Protein AF-A0A3D4QR44-F1 (afdb_monomer_lite)

pLDDT: mean 83.13, std 11.46, range [43.09, 96.25]

Radius of gyration: 40.69 Å; chains: 1; bounding box: 76×66×118 Å

Foldseek 3Di:
DVVVVVVVVVVVVVVVVVVVCVVPVDQDLVNLLVVLVVLVVVPDVSVVVNVVSQVVQVVVVDGSVRSNVVVVVVVVVVVVVVVVVVVVVVVVVPDPVLVVCCVPDPLNVLLCVQLLNQLVQFDSVLVVVLLVLLVVVCVVVVHDSSLLSNLLCVQLVVCSPPPDSLRVHSCCCRPHPVVQVSVCVSVVDNDPDPPPDPPVCNLVVQLVCQLVVVLVVVLVVVPVVDPDDDPVNSVVCSVVVSVVSSVVSNVVSVVVCVVVDDDDDDIGGDPVVDADPVRDDDDDDDDDCPDPVVVVVVVVVVVVVVVVPPD

Secondary structure (DSSP, 8-state):
-HHHHHHHHHHHHHHHHHHHHHHHSS--HHHHHHHHHHHHHTGGGGHHHHHHHHHHHHTTT--HHHHHHHHHHHHHHHHHHHHHHHHHHHHHHHS-HHHHHHHH-HHHHHHTT-TTS-GGGB-HHHHHHHHHHHHHHHHHHT--HHHHHHHHHHHHHHTTTSSSGGGG-HHHHHTSTTHHHHHHHHHSS------S---HHHHHHHHHHHHHHHHHHHHHHHHHH-S---HHHHHHHHHHHHHHHHHHHHHHHHHHHHHHSPPPPPP-B--TT---GGG-----------SHHHHHHHHHHHHHHHHTT--

Structure (mmCIF, N/CA/C/O backbone):
data_AF-A0A3D4QR44-F1
#
_entry.id   AF-A0A3D4QR44-F1
#
loop_
_atom_site.group_PDB
_atom_site.id
_atom_site.type_symbol
_atom_site.label_atom_id
_atom_site.label_alt_id
_atom_site.label_comp_id
_atom_site.label_asym_id
_atom_site.label_entity_id
_atom_site.label_seq_id
_atom_site.pdbx_PDB_ins_code
_atom_site.Cartn_x
_atom_site.Cartn_y
_atom_site.Cartn_z
_atom_site.occupancy
_atom_site.B_iso_or_equiv
_atom_site.auth_seq_id
_atom_site.auth_comp_id
_atom_site.auth_asym_id
_atom_site.auth_atom_id
_atom_site.pdbx_PDB_model_num
ATOM 1 N N . THR A 1 1 ? 0.735 -22.992 89.887 1.00 49.22 1 THR A N 1
ATOM 2 C CA . THR A 1 1 ? 1.592 -23.199 88.698 1.00 49.22 1 THR A CA 1
ATOM 3 C C . THR A 1 1 ? 0.969 -22.596 87.450 1.00 49.22 1 THR A C 1
ATOM 5 O O . THR A 1 1 ? 1.669 -21.829 86.809 1.00 49.22 1 THR A O 1
ATOM 8 N N . ALA A 1 2 ? -0.340 -22.762 87.205 1.00 43.09 2 ALA A N 1
ATOM 9 C CA . ALA A 1 2 ? -1.062 -22.120 86.089 1.00 43.09 2 ALA A CA 1
ATOM 10 C C . ALA A 1 2 ? -0.933 -20.576 86.003 1.00 43.09 2 ALA A C 1
ATOM 12 O O . ALA A 1 2 ? -0.821 -20.016 84.921 1.00 43.09 2 ALA A O 1
ATOM 13 N N . THR A 1 3 ? -0.848 -19.870 87.137 1.00 49.66 3 THR A N 1
ATOM 14 C CA . THR A 1 3 ? -0.750 -18.395 87.174 1.00 49.66 3 THR A CA 1
ATOM 15 C C . THR A 1 3 ? 0.610 -17.820 86.755 1.00 49.66 3 THR A C 1
ATOM 17 O O . THR A 1 3 ? 0.691 -16.633 86.449 1.00 49.66 3 THR A O 1
ATOM 20 N N . LYS A 1 4 ? 1.685 -18.624 86.743 1.00 51.25 4 LYS A N 1
ATOM 21 C CA . LYS A 1 4 ? 3.024 -18.192 86.289 1.00 51.25 4 LYS A CA 1
ATOM 22 C C . LYS A 1 4 ? 3.216 -18.395 84.783 1.00 51.25 4 LYS A C 1
ATOM 24 O O . LYS A 1 4 ? 3.863 -17.569 84.150 1.00 51.25 4 LYS A O 1
ATOM 29 N N . GLU A 1 5 ? 2.633 -19.450 84.215 1.00 51.22 5 GLU A N 1
ATOM 30 C CA . GLU A 1 5 ? 2.654 -19.702 82.765 1.00 51.22 5 GLU A CA 1
ATOM 31 C C . GLU A 1 5 ? 1.817 -18.665 82.001 1.00 51.22 5 GLU A C 1
ATOM 33 O O . GLU A 1 5 ? 2.291 -18.106 81.014 1.00 51.22 5 GLU A O 1
ATOM 38 N N . GLU A 1 6 ? 0.637 -18.293 82.515 1.00 52.44 6 GLU A N 1
ATOM 39 C CA . GLU A 1 6 ? -0.185 -17.218 81.930 1.00 52.44 6 GLU A CA 1
ATOM 40 C C . GLU A 1 6 ? 0.493 -15.837 81.953 1.00 52.44 6 GLU A C 1
ATOM 42 O O . GLU A 1 6 ? 0.204 -14.989 81.104 1.00 52.44 6 GLU A O 1
ATOM 47 N N . SER A 1 7 ? 1.383 -15.577 82.920 1.00 55.22 7 SER A N 1
ATOM 48 C CA . SER A 1 7 ? 2.114 -14.306 82.996 1.00 55.22 7 SER A CA 1
ATOM 49 C C . SER A 1 7 ? 3.272 -14.258 81.995 1.00 55.22 7 SER A C 1
ATOM 51 O O . SER A 1 7 ? 3.486 -13.214 81.386 1.00 55.22 7 SER A O 1
ATOM 53 N N . GLY A 1 8 ? 3.976 -15.377 81.782 1.00 59.50 8 GLY A N 1
ATOM 54 C CA . GLY A 1 8 ? 5.054 -15.482 80.791 1.00 59.50 8 GLY A CA 1
ATOM 55 C C . GLY A 1 8 ? 4.552 -15.336 79.352 1.00 59.50 8 GLY A C 1
ATOM 56 O O . GLY A 1 8 ? 5.121 -14.568 78.579 1.00 59.50 8 GLY A O 1
ATOM 57 N N . LEU A 1 9 ? 3.420 -15.972 79.029 1.00 58.66 9 LEU A N 1
ATOM 58 C CA . LEU A 1 9 ? 2.759 -15.855 77.722 1.00 58.66 9 LEU A CA 1
ATOM 59 C C . LEU A 1 9 ? 2.337 -14.411 77.403 1.00 58.66 9 LEU A C 1
ATOM 61 O O . LEU A 1 9 ? 2.485 -13.958 76.271 1.00 58.66 9 LEU A O 1
ATOM 65 N N . LYS A 1 10 ? 1.859 -13.651 78.398 1.00 60.41 10 LYS A N 1
ATOM 66 C CA . LYS A 1 10 ? 1.494 -12.231 78.226 1.00 60.41 10 LYS A CA 1
ATOM 67 C C . LYS A 1 10 ? 2.698 -11.326 77.951 1.00 60.41 10 LYS A C 1
ATOM 69 O O . LYS A 1 10 ? 2.551 -10.343 77.224 1.00 60.41 10 LYS A O 1
ATOM 74 N N . ASP A 1 11 ? 3.864 -11.638 78.511 1.00 64.44 11 ASP A N 1
ATOM 75 C CA . ASP A 1 11 ? 5.086 -10.854 78.302 1.00 64.44 11 ASP A CA 1
ATOM 76 C C . ASP A 1 11 ? 5.755 -11.162 76.955 1.00 64.44 11 ASP A C 1
ATOM 78 O O . ASP A 1 11 ? 6.223 -10.240 76.281 1.00 64.44 11 ASP A O 1
ATOM 82 N N . GLU A 1 12 ? 5.748 -12.421 76.508 1.00 68.81 12 GLU A N 1
ATOM 83 C CA . GLU A 1 12 ? 6.175 -12.784 75.147 1.00 68.81 12 GLU A CA 1
ATOM 84 C C . GLU A 1 12 ? 5.256 -12.174 74.086 1.00 68.81 12 GLU A C 1
ATOM 86 O O . GLU A 1 12 ? 5.729 -11.605 73.101 1.00 68.81 12 GLU A O 1
ATOM 91 N N . PHE A 1 13 ? 3.946 -12.195 74.334 1.00 67.00 13 PHE A N 1
ATOM 92 C CA . PHE A 1 13 ? 2.943 -11.570 73.481 1.00 67.00 13 PHE A CA 1
ATOM 93 C C . PHE A 1 13 ? 3.166 -10.062 73.306 1.00 67.00 13 PHE A C 1
ATOM 95 O O . PHE A 1 13 ? 3.160 -9.547 72.187 1.00 67.00 13 PHE A O 1
ATOM 102 N N . ARG A 1 14 ? 3.420 -9.346 74.408 1.00 65.56 14 ARG A N 1
ATOM 103 C CA . ARG A 1 14 ? 3.732 -7.909 74.378 1.00 65.56 14 ARG A CA 1
ATOM 104 C C . ARG A 1 14 ? 5.021 -7.617 73.615 1.00 65.56 14 ARG A C 1
ATOM 106 O O . ARG A 1 14 ? 5.048 -6.669 72.837 1.00 65.56 14 ARG A O 1
ATOM 113 N N . LYS A 1 15 ? 6.062 -8.440 73.785 1.00 74.25 15 LYS A N 1
ATOM 114 C CA . LYS A 1 15 ? 7.317 -8.302 73.027 1.00 74.25 15 LYS A CA 1
ATOM 115 C C . LYS A 1 15 ? 7.118 -8.514 71.526 1.00 74.25 15 LYS A C 1
ATOM 117 O O . LYS A 1 15 ? 7.660 -7.740 70.744 1.00 74.25 15 LYS A O 1
ATOM 122 N N . ALA A 1 16 ? 6.334 -9.517 71.130 1.00 71.31 16 ALA A N 1
ATOM 123 C CA . ALA A 1 16 ? 6.045 -9.798 69.723 1.00 71.31 16 ALA A CA 1
ATOM 124 C C . ALA A 1 16 ? 5.255 -8.659 69.057 1.00 71.31 16 ALA A C 1
ATOM 126 O O . ALA A 1 16 ? 5.573 -8.249 67.943 1.00 71.31 16 ALA A O 1
ATOM 127 N N . ILE A 1 17 ? 4.273 -8.099 69.770 1.00 70.88 17 ILE A N 1
ATOM 128 C CA . ILE A 1 17 ? 3.520 -6.918 69.334 1.00 70.88 17 ILE A CA 1
ATOM 129 C C . ILE A 1 17 ? 4.437 -5.705 69.146 1.00 70.88 17 ILE A C 1
ATOM 131 O O . ILE A 1 17 ? 4.332 -5.004 68.144 1.00 70.88 17 ILE A O 1
ATOM 135 N N . GLN A 1 18 ? 5.346 -5.469 70.090 1.00 69.19 18 GLN A N 1
ATOM 136 C CA . GLN A 1 18 ? 6.213 -4.295 70.069 1.00 69.19 18 GLN A CA 1
ATOM 137 C C . GLN A 1 18 ? 7.280 -4.385 68.967 1.00 69.19 18 GLN A C 1
ATOM 139 O O . GLN A 1 18 ? 7.542 -3.406 68.279 1.00 69.19 18 GLN A O 1
ATOM 144 N N . GLN A 1 19 ? 7.812 -5.585 68.712 1.00 74.94 19 GLN A N 1
ATOM 145 C CA . GLN A 1 19 ? 8.688 -5.837 67.562 1.00 74.94 19 GLN A CA 1
ATOM 146 C C . GLN A 1 19 ? 7.973 -5.651 66.219 1.00 74.94 19 GLN A C 1
ATOM 148 O O . GLN A 1 19 ? 8.562 -5.139 65.269 1.00 74.94 19 GLN A O 1
ATOM 153 N N . HIS A 1 20 ? 6.712 -6.076 66.127 1.00 72.25 20 HIS A N 1
ATOM 154 C CA . HIS A 1 20 ? 5.888 -5.877 64.934 1.00 72.25 20 HIS A CA 1
ATOM 155 C C . HIS A 1 20 ? 5.586 -4.388 64.705 1.00 72.25 20 HIS A C 1
ATOM 157 O O . HIS A 1 20 ? 5.694 -3.884 63.586 1.00 72.25 20 HIS A O 1
ATOM 163 N N . GLU A 1 21 ? 5.291 -3.658 65.780 1.00 68.75 21 GLU A N 1
ATOM 164 C CA . GLU A 1 21 ? 5.051 -2.218 65.757 1.00 68.75 21 GLU A CA 1
ATOM 165 C C . GLU A 1 21 ? 6.270 -1.417 65.278 1.00 68.75 21 GLU A C 1
ATOM 167 O O . GLU A 1 21 ? 6.120 -0.572 64.390 1.00 68.75 21 GLU A O 1
ATOM 172 N N . ASP A 1 22 ? 7.464 -1.746 65.777 1.00 69.31 22 ASP A N 1
ATOM 173 C CA . ASP A 1 22 ? 8.725 -1.122 65.360 1.00 69.31 22 ASP A CA 1
ATOM 174 C C . ASP A 1 22 ? 9.043 -1.363 63.872 1.00 69.31 22 ASP A C 1
ATOM 176 O O . ASP A 1 22 ? 9.701 -0.543 63.231 1.00 69.31 22 ASP A O 1
ATOM 180 N N . GLN A 1 23 ? 8.563 -2.471 63.295 1.00 70.62 23 GLN A N 1
ATOM 181 C CA . GLN A 1 23 ? 8.792 -2.810 61.887 1.00 70.62 23 GLN A CA 1
ATOM 182 C C . GLN A 1 23 ? 7.805 -2.151 60.918 1.00 70.62 23 GLN A C 1
ATOM 184 O O . GLN A 1 23 ? 8.181 -1.849 59.784 1.00 70.62 23 GLN A O 1
ATOM 189 N N . ILE A 1 24 ? 6.545 -1.955 61.317 1.00 66.50 24 ILE A N 1
ATOM 190 C CA . ILE A 1 24 ? 5.487 -1.505 60.396 1.00 66.50 24 ILE A CA 1
ATOM 191 C C . ILE A 1 24 ? 5.243 0.007 60.475 1.00 66.50 24 ILE A C 1
ATOM 193 O O . ILE A 1 24 ? 4.839 0.599 59.472 1.00 66.50 24 ILE A O 1
ATOM 197 N N . GLY A 1 25 ? 5.539 0.661 61.605 1.00 64.81 25 GLY A N 1
ATOM 198 C CA . GLY A 1 25 ? 5.449 2.119 61.776 1.00 64.81 25 GLY A CA 1
ATOM 199 C C . GLY A 1 25 ? 4.014 2.669 61.725 1.00 64.81 25 GLY A C 1
ATOM 200 O O . GLY A 1 25 ? 3.478 3.095 62.742 1.00 64.81 25 GLY A O 1
ATOM 201 N N . ILE A 1 26 ? 3.362 2.634 60.557 1.00 64.88 26 ILE A N 1
ATOM 202 C CA . ILE A 1 26 ? 1.955 3.012 60.343 1.00 64.88 26 ILE A CA 1
ATOM 203 C C . ILE A 1 26 ? 1.226 1.817 59.724 1.00 64.88 26 ILE A C 1
ATOM 205 O O . ILE A 1 26 ? 1.584 1.352 58.639 1.00 64.88 26 ILE A O 1
ATOM 209 N N . MET A 1 27 ? 0.173 1.326 60.384 1.00 68.88 27 MET A N 1
ATOM 210 C CA . MET A 1 27 ? -0.657 0.268 59.805 1.00 68.88 27 MET A CA 1
ATOM 211 C C . MET A 1 27 ? -1.446 0.813 58.618 1.00 68.88 27 MET A C 1
ATOM 213 O O . MET A 1 27 ? -2.379 1.596 58.781 1.00 68.88 27 MET A O 1
ATOM 217 N N . LYS A 1 28 ? -1.078 0.378 57.409 1.00 73.31 28 LYS A N 1
ATOM 218 C CA . LYS A 1 28 ? -1.867 0.663 56.209 1.00 73.31 28 LYS A CA 1
ATOM 219 C C . LYS A 1 28 ? -3.239 -0.021 56.330 1.00 73.31 28 LYS A C 1
ATOM 221 O O . LYS A 1 28 ? -3.272 -1.200 56.683 1.00 73.31 28 LYS A O 1
ATOM 226 N N . PRO A 1 29 ? -4.340 0.652 55.965 1.00 71.56 29 PRO A N 1
ATOM 227 C CA . PRO A 1 29 ? -5.693 0.089 55.950 1.00 71.56 29 PRO A CA 1
ATOM 228 C C . PRO A 1 29 ? -5.804 -1.314 55.325 1.00 71.56 29 PRO A C 1
ATOM 230 O O . PRO A 1 29 ? -6.312 -2.235 55.956 1.00 71.56 29 PRO A O 1
ATOM 233 N N . ALA A 1 30 ? -5.212 -1.523 54.143 1.00 71.75 30 ALA A N 1
ATOM 234 C CA . ALA A 1 30 ? -5.199 -2.821 53.459 1.00 71.75 30 ALA A CA 1
ATOM 235 C C . ALA A 1 30 ? -4.418 -3.922 54.209 1.00 71.75 30 ALA A C 1
ATOM 237 O O . ALA A 1 30 ? -4.702 -5.107 54.064 1.00 71.75 30 ALA A O 1
ATOM 238 N N . TYR A 1 31 ? -3.417 -3.545 55.012 1.00 79.19 31 TYR A N 1
ATOM 239 C CA . TYR A 1 31 ? -2.697 -4.487 55.869 1.00 79.19 31 TYR A CA 1
ATOM 240 C C . TYR A 1 31 ? -3.532 -4.855 57.100 1.00 79.19 31 TYR A C 1
ATOM 242 O O . TYR A 1 31 ? -3.587 -6.025 57.470 1.00 79.19 31 TYR A O 1
ATOM 250 N N . ALA A 1 32 ? -4.211 -3.870 57.698 1.00 74.94 32 ALA A N 1
ATOM 251 C CA . ALA A 1 32 ? -5.107 -4.081 58.830 1.00 74.94 32 ALA A CA 1
ATOM 252 C C . ALA A 1 32 ? -6.296 -4.984 58.456 1.00 74.94 32 ALA A C 1
ATOM 254 O O . ALA A 1 32 ? -6.593 -5.912 59.202 1.00 74.94 32 ALA A O 1
ATOM 255 N N . GLU A 1 33 ? -6.911 -4.783 57.283 1.00 75.69 33 GLU A N 1
ATOM 256 C CA . GLU A 1 33 ? -7.980 -5.651 56.759 1.00 75.69 33 GLU A CA 1
ATOM 257 C C . GLU A 1 33 ? -7.503 -7.099 56.601 1.00 75.69 33 GLU A C 1
ATOM 259 O O . GLU A 1 33 ? -8.082 -8.007 57.198 1.00 75.69 33 GLU A O 1
ATOM 264 N N . ARG A 1 34 ? -6.383 -7.316 55.902 1.00 78.06 34 ARG A N 1
ATOM 265 C CA . ARG A 1 34 ? -5.821 -8.653 55.659 1.00 78.06 34 ARG A CA 1
ATOM 266 C C . ARG A 1 34 ? -5.423 -9.365 56.955 1.00 78.06 34 ARG A C 1
ATOM 268 O O . ARG A 1 34 ? -5.607 -10.577 57.078 1.00 78.06 34 ARG A O 1
ATOM 275 N N . LEU A 1 35 ? -4.861 -8.620 57.909 1.00 78.88 35 LEU A N 1
ATOM 276 C CA . LEU A 1 35 ? -4.460 -9.124 59.221 1.00 78.88 35 LEU A CA 1
ATOM 277 C C . LEU A 1 35 ? -5.687 -9.528 60.047 1.00 78.88 35 LEU A C 1
ATOM 279 O O . LEU A 1 35 ? -5.716 -10.628 60.588 1.00 78.88 35 LEU A O 1
ATOM 283 N N . LEU A 1 36 ? -6.717 -8.681 60.099 1.00 76.94 36 LEU A N 1
ATOM 284 C CA . LEU A 1 36 ? -7.968 -8.969 60.804 1.00 76.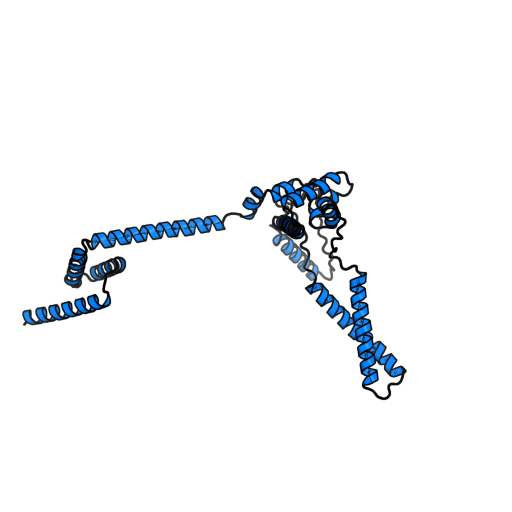94 36 LEU A CA 1
ATOM 285 C C . LEU A 1 36 ? -8.734 -10.133 60.173 1.00 76.94 36 LEU A C 1
ATOM 287 O O . LEU A 1 36 ? -9.244 -10.976 60.907 1.00 76.94 36 LEU A O 1
ATOM 291 N N . HIS A 1 37 ? -8.784 -10.209 58.841 1.00 76.88 37 HIS A N 1
ATOM 292 C CA . HIS A 1 37 ? -9.394 -11.327 58.124 1.00 76.88 37 HIS A CA 1
ATOM 293 C C . HIS A 1 37 ? -8.715 -12.645 58.506 1.00 76.88 37 HIS A C 1
ATOM 295 O O . HIS A 1 37 ? -9.381 -13.593 58.913 1.00 76.88 37 HIS A O 1
ATOM 301 N N . ARG A 1 38 ? -7.378 -12.689 58.460 1.00 80.81 38 ARG A N 1
ATOM 302 C CA . ARG A 1 38 ? -6.616 -13.903 58.772 1.00 80.81 38 ARG A CA 1
ATOM 303 C C . ARG A 1 38 ? -6.671 -14.289 60.251 1.00 80.81 38 ARG A C 1
ATOM 305 O O . ARG A 1 38 ? -6.749 -15.466 60.567 1.00 80.81 38 ARG A O 1
ATOM 312 N N . LEU A 1 39 ? -6.676 -13.316 61.162 1.00 77.62 39 LEU A N 1
ATOM 313 C CA . LEU A 1 39 ? -6.827 -13.577 62.598 1.00 77.62 39 LEU A CA 1
ATOM 314 C C . LEU A 1 39 ? -8.236 -14.073 62.958 1.00 77.62 39 LEU A C 1
ATOM 316 O O . LEU A 1 39 ? -8.375 -14.859 63.888 1.00 77.62 39 LEU A O 1
ATOM 320 N N . ARG A 1 40 ? -9.278 -13.649 62.227 1.00 75.69 40 ARG A N 1
ATOM 321 C CA . ARG A 1 40 ? -10.645 -14.170 62.410 1.00 75.69 40 ARG A CA 1
ATOM 322 C C . ARG A 1 40 ? -10.796 -15.613 61.921 1.00 75.69 40 ARG A C 1
ATOM 324 O O . ARG A 1 40 ? -11.595 -16.342 62.500 1.00 75.69 40 ARG A O 1
ATOM 331 N N . GLU A 1 41 ? -10.032 -16.033 60.910 1.00 78.25 41 GLU A N 1
ATOM 332 C CA . GLU A 1 41 ? -10.007 -17.426 60.426 1.00 78.25 41 GLU A CA 1
ATOM 333 C C . GLU A 1 41 ? -9.388 -18.405 61.444 1.00 78.25 41 GLU A C 1
ATOM 335 O O . GLU A 1 41 ? -9.812 -19.556 61.509 1.00 78.25 41 GLU A O 1
ATOM 340 N N . GLU A 1 42 ? -8.449 -17.948 62.281 1.00 76.38 42 GLU A N 1
ATOM 341 C CA . GLU A 1 42 ? -7.778 -18.750 63.327 1.00 76.38 42 GLU A CA 1
ATOM 342 C C . GLU A 1 42 ? -8.621 -18.916 64.618 1.00 76.38 42 GLU A C 1
ATOM 344 O O . GLU A 1 42 ? -8.248 -19.650 65.533 1.00 76.38 42 GLU A O 1
ATOM 349 N N . GLY A 1 43 ? -9.790 -18.269 64.711 1.00 70.00 43 GLY A N 1
ATOM 350 C CA . GLY A 1 43 ? -10.755 -18.489 65.793 1.00 70.00 43 GLY A CA 1
ATOM 351 C C . GLY A 1 43 ? -10.378 -17.887 67.159 1.00 70.00 43 GLY A C 1
ATOM 352 O O . GLY A 1 43 ? -9.820 -16.794 67.258 1.00 70.00 43 GLY A O 1
ATOM 353 N N . GLY A 1 44 ? -10.778 -18.565 68.244 1.00 67.88 44 GLY A N 1
ATOM 354 C CA . GLY A 1 44 ? -10.790 -18.022 69.615 1.00 67.88 44 GLY A CA 1
ATOM 355 C C . GLY A 1 44 ? -9.417 -17.674 70.205 1.00 67.88 44 GLY A C 1
ATOM 356 O O . GLY A 1 44 ? -9.326 -16.758 71.024 1.00 67.88 44 GLY A O 1
ATOM 357 N N . ASP A 1 45 ? -8.352 -18.331 69.742 1.00 68.56 45 ASP A N 1
ATOM 358 C CA . ASP A 1 45 ? -6.985 -18.123 70.238 1.00 68.56 45 ASP A CA 1
ATOM 359 C C . ASP A 1 45 ? -6.390 -16.776 69.778 1.00 68.56 45 ASP A C 1
ATOM 361 O O . ASP A 1 45 ? -5.497 -16.223 70.423 1.00 68.56 45 ASP A O 1
ATOM 365 N N . ALA A 1 46 ? -6.939 -16.181 68.713 1.00 71.25 46 ALA A N 1
ATOM 366 C CA . ALA A 1 46 ? -6.524 -14.883 68.180 1.00 71.25 46 ALA A CA 1
ATOM 367 C C . ALA A 1 46 ? -7.260 -13.679 68.808 1.00 71.25 46 ALA A C 1
ATOM 369 O O . ALA A 1 46 ? -6.916 -12.525 68.531 1.00 71.25 46 ALA A O 1
ATOM 370 N N . ALA A 1 47 ? -8.246 -13.907 69.685 1.00 70.38 47 ALA A N 1
ATOM 371 C CA . ALA A 1 47 ? -9.050 -12.846 70.302 1.00 70.38 47 ALA A CA 1
ATOM 372 C C . ALA A 1 47 ? -8.231 -11.751 71.032 1.00 70.38 47 ALA A C 1
ATOM 374 O O . ALA A 1 47 ? -8.581 -10.570 70.911 1.00 70.38 47 ALA A O 1
ATOM 375 N N . PRO A 1 48 ? -7.123 -12.064 71.743 1.00 74.12 48 PRO A N 1
ATOM 376 C CA . PRO A 1 48 ? -6.273 -11.040 72.355 1.00 74.12 48 PRO A CA 1
ATOM 377 C C . PRO A 1 48 ? -5.588 -10.124 71.330 1.00 74.12 48 PRO A C 1
ATOM 379 O O . PRO A 1 48 ? -5.397 -8.939 71.603 1.00 74.12 48 PRO A O 1
ATOM 382 N N . ILE A 1 49 ? -5.242 -10.655 70.151 1.00 73.81 49 ILE A N 1
ATOM 383 C CA . ILE A 1 49 ? -4.570 -9.917 69.068 1.00 73.81 49 ILE A CA 1
ATOM 384 C C . ILE A 1 49 ? -5.564 -8.993 68.373 1.00 73.81 49 ILE A C 1
ATOM 386 O O . ILE A 1 49 ? -5.261 -7.823 68.161 1.00 73.81 49 ILE A O 1
ATOM 390 N N . ILE A 1 50 ? -6.771 -9.486 68.085 1.00 74.75 50 ILE A N 1
ATOM 391 C CA . ILE A 1 50 ? -7.846 -8.689 67.478 1.00 74.75 50 ILE A CA 1
ATOM 392 C C . ILE A 1 50 ? -8.167 -7.478 68.363 1.00 74.75 50 ILE A C 1
ATOM 394 O O . ILE A 1 50 ? -8.197 -6.349 67.882 1.00 74.75 50 ILE A O 1
ATOM 398 N N . ARG A 1 51 ? -8.285 -7.686 69.681 1.00 76.19 51 ARG A N 1
ATOM 399 C CA . ARG A 1 51 ? -8.563 -6.608 70.640 1.00 76.19 51 ARG A CA 1
ATOM 400 C C . ARG A 1 51 ? -7.430 -5.579 70.736 1.00 76.19 51 ARG A C 1
ATOM 402 O O . ARG A 1 51 ? -7.690 -4.404 70.992 1.00 76.19 51 ARG A O 1
ATOM 409 N N . TRP A 1 52 ? -6.180 -6.004 70.545 1.00 77.25 52 TRP A N 1
ATOM 410 C CA . TRP A 1 52 ? -5.042 -5.088 70.449 1.00 77.25 52 TRP A CA 1
ATOM 411 C C . TRP A 1 52 ? -5.089 -4.259 69.156 1.00 77.25 52 TRP A C 1
ATOM 413 O O . TRP A 1 52 ? -4.911 -3.042 69.216 1.00 77.25 52 TRP A O 1
ATOM 423 N N . VAL A 1 53 ? -5.393 -4.890 68.015 1.00 75.00 53 VAL A N 1
ATOM 424 C CA . VAL A 1 53 ? -5.573 -4.200 66.727 1.00 75.00 53 VAL A CA 1
ATOM 425 C C . VAL A 1 53 ? -6.697 -3.162 66.821 1.00 75.00 53 VAL A C 1
ATOM 427 O O . VAL A 1 53 ? -6.476 -2.009 66.458 1.00 75.00 53 VAL A O 1
ATOM 430 N N . ASP A 1 54 ? -7.849 -3.520 67.394 1.00 73.81 54 ASP A N 1
ATOM 431 C CA . ASP A 1 54 ? -8.974 -2.599 67.614 1.00 73.81 54 ASP A CA 1
ATOM 432 C C . ASP A 1 54 ? -8.580 -1.401 68.493 1.00 73.81 54 ASP A C 1
ATOM 434 O O . ASP A 1 54 ? -8.906 -0.256 68.180 1.00 73.81 54 ASP A O 1
ATOM 438 N N . GLY A 1 55 ? -7.830 -1.645 69.576 1.00 74.25 55 GLY A N 1
ATOM 439 C CA . GLY A 1 55 ? -7.341 -0.588 70.464 1.00 74.25 55 GLY A CA 1
ATOM 440 C C . GLY A 1 55 ? -6.370 0.375 69.776 1.00 74.25 55 GLY A C 1
ATOM 441 O O . GLY A 1 55 ? -6.424 1.580 70.018 1.00 74.25 55 GLY A O 1
ATOM 442 N N . LYS A 1 56 ? -5.512 -0.134 68.885 1.00 72.81 56 LYS A N 1
ATOM 443 C CA . LYS A 1 56 ? -4.578 0.691 68.108 1.00 72.81 56 LYS A CA 1
ATOM 444 C C . LYS A 1 56 ? -5.296 1.529 67.053 1.00 72.81 56 LYS A C 1
ATOM 446 O O . LYS A 1 56 ? -4.941 2.685 66.864 1.00 72.81 56 LYS A O 1
ATOM 451 N N . LEU A 1 57 ? -6.315 0.980 66.398 1.00 69.94 57 LEU A N 1
ATOM 452 C CA . LEU A 1 57 ? -7.120 1.716 65.420 1.00 69.94 57 LEU A CA 1
ATOM 453 C C . LEU A 1 57 ? -7.967 2.811 66.090 1.00 69.94 57 LEU A C 1
ATOM 455 O O . LEU A 1 57 ? -8.032 3.931 65.582 1.00 69.94 57 LEU A O 1
ATOM 459 N N . ALA A 1 58 ? -8.480 2.550 67.296 1.00 71.19 58 ALA A N 1
ATOM 460 C CA . ALA A 1 58 ? -9.207 3.539 68.090 1.00 71.19 58 ALA A CA 1
ATOM 461 C C . ALA A 1 58 ? -8.364 4.782 68.450 1.00 71.19 58 ALA A C 1
ATOM 463 O O . ALA A 1 58 ? -8.911 5.882 68.535 1.00 71.19 58 ALA A O 1
ATOM 464 N N . LEU A 1 59 ? -7.038 4.641 68.608 1.00 69.75 59 LEU A N 1
ATOM 465 C CA . LEU A 1 59 ? -6.120 5.775 68.817 1.00 69.75 59 LEU A CA 1
ATOM 466 C C . LEU A 1 59 ? -6.040 6.718 67.604 1.00 69.75 59 LEU A C 1
ATOM 468 O O . LEU A 1 59 ? -5.694 7.885 67.767 1.00 69.75 59 LEU A O 1
ATOM 472 N N . TYR A 1 60 ? -6.383 6.233 66.409 1.00 67.06 60 TYR A N 1
ATOM 473 C CA . TYR A 1 60 ? -6.435 7.010 65.168 1.00 67.06 60 TYR A CA 1
ATOM 474 C C . TYR A 1 60 ? -7.856 7.476 64.806 1.00 67.06 60 TYR A C 1
ATOM 476 O O . TYR A 1 60 ? -8.077 7.918 63.684 1.00 67.06 60 TYR A O 1
ATOM 484 N N . HIS A 1 61 ? -8.811 7.409 65.745 1.00 60.81 61 HIS A N 1
ATOM 485 C CA . HIS A 1 61 ? -10.229 7.745 65.537 1.00 60.81 61 HIS A CA 1
ATOM 486 C C . HIS A 1 61 ? -10.957 6.899 64.476 1.00 60.81 61 HIS A C 1
ATOM 488 O O . HIS A 1 61 ? -11.991 7.327 63.972 1.00 60.81 61 HIS A O 1
ATOM 494 N N . SER A 1 62 ? -10.471 5.695 64.168 1.00 65.62 62 SER A N 1
ATOM 495 C CA . SER A 1 62 ? -11.125 4.791 63.214 1.00 65.62 62 SER A CA 1
ATOM 496 C C . SER A 1 62 ? -11.385 3.427 63.842 1.00 65.62 62 SER A C 1
ATOM 498 O O . SER A 1 62 ? -10.584 2.926 64.629 1.00 65.62 62 SER A O 1
ATOM 500 N N . SER A 1 63 ? -12.509 2.800 63.498 1.00 73.56 63 SER A N 1
ATOM 501 C CA . SER A 1 63 ? -12.766 1.412 63.899 1.00 73.56 63 SER A CA 1
ATOM 502 C C . SER A 1 63 ? -12.193 0.421 62.878 1.00 73.56 63 SER A C 1
ATOM 504 O O . SER A 1 63 ? -12.064 0.729 61.693 1.00 73.56 63 SER A O 1
ATOM 506 N N . ALA A 1 64 ? -11.858 -0.794 63.322 1.00 68.06 64 ALA A N 1
ATOM 507 C CA . ALA A 1 64 ? -11.448 -1.884 62.435 1.00 68.06 64 ALA A CA 1
ATOM 508 C C . ALA A 1 64 ? -12.471 -2.166 61.329 1.00 68.06 64 ALA A C 1
ATOM 510 O O . ALA A 1 64 ? -12.103 -2.401 60.183 1.00 68.06 64 ALA A O 1
ATOM 511 N N . GLU A 1 65 ? -13.755 -2.114 61.672 1.00 69.38 65 GLU A N 1
ATOM 512 C CA . GLU A 1 65 ? -14.855 -2.349 60.742 1.00 69.38 65 GLU A CA 1
ATOM 513 C C . GLU A 1 65 ? -14.986 -1.226 59.705 1.00 69.38 65 GLU A C 1
ATOM 515 O O . GLU A 1 65 ? -15.181 -1.498 58.523 1.00 69.38 65 GLU A O 1
ATOM 520 N N . GLU A 1 66 ? -14.786 0.025 60.117 1.00 75.62 66 GLU A N 1
ATOM 521 C CA . GLU A 1 66 ? -14.795 1.193 59.232 1.00 75.62 66 GLU A CA 1
ATOM 522 C C . GLU A 1 66 ? -13.625 1.180 58.241 1.00 75.62 66 GLU A C 1
ATOM 524 O O . GLU A 1 66 ? -13.836 1.410 57.054 1.00 75.62 66 GLU A O 1
ATOM 529 N N . ILE A 1 67 ? -12.419 0.812 58.686 1.00 74.88 67 ILE A N 1
ATOM 530 C CA . ILE A 1 67 ? -11.237 0.681 57.816 1.00 74.88 67 ILE A CA 1
ATOM 531 C C . ILE A 1 67 ? -11.422 -0.444 56.792 1.00 74.88 67 ILE A C 1
ATOM 533 O O . ILE A 1 67 ? -11.102 -0.273 55.617 1.00 74.88 67 ILE A O 1
ATOM 537 N N . VAL A 1 68 ? -11.960 -1.589 57.219 1.00 73.12 68 VAL A N 1
ATOM 538 C CA . VAL A 1 68 ? -12.281 -2.708 56.321 1.00 73.12 68 VAL A CA 1
ATOM 539 C C . VAL A 1 68 ? -13.346 -2.290 55.303 1.00 73.12 68 VAL A C 1
ATOM 541 O O . VAL A 1 68 ? -13.210 -2.573 54.113 1.00 73.12 68 VAL A O 1
ATOM 544 N N . HIS A 1 69 ? -14.384 -1.573 55.740 1.00 79.69 69 HIS A N 1
ATOM 545 C CA . HIS A 1 69 ? -15.436 -1.081 54.856 1.00 79.69 69 HIS A CA 1
ATOM 546 C C . HIS A 1 69 ? -14.910 -0.060 53.837 1.00 79.69 69 HIS A C 1
ATOM 548 O O . HIS A 1 69 ? -15.213 -0.172 52.650 1.00 79.69 69 HIS A O 1
ATOM 554 N N . GLU A 1 70 ? -14.089 0.899 54.271 1.00 81.94 70 GLU A N 1
ATOM 555 C CA . GLU A 1 70 ? -13.473 1.903 53.400 1.00 81.94 70 GLU A CA 1
ATOM 556 C C . GLU A 1 70 ? -12.543 1.254 52.363 1.00 81.94 70 GLU A C 1
ATOM 558 O O . GLU A 1 70 ? -12.579 1.606 51.182 1.00 81.94 70 GLU A O 1
ATOM 563 N N . GLU A 1 71 ? -11.748 0.258 52.762 1.00 81.00 71 GLU A N 1
ATOM 564 C CA . GLU A 1 71 ? -10.878 -0.468 51.834 1.00 81.00 71 GLU A CA 1
ATOM 565 C C . GLU A 1 71 ? -11.665 -1.328 50.844 1.00 81.00 71 GLU A C 1
ATOM 567 O O . GLU A 1 71 ? -11.347 -1.313 49.654 1.00 81.00 71 GLU A O 1
ATOM 572 N N . HIS A 1 72 ? -12.737 -2.004 51.266 1.00 82.94 72 HIS A N 1
ATOM 573 C CA . HIS A 1 72 ? -13.628 -2.695 50.331 1.00 82.94 72 HIS A CA 1
ATOM 574 C C . HIS A 1 72 ? -14.322 -1.725 49.365 1.00 82.94 72 HIS A C 1
ATOM 576 O O . HIS A 1 72 ? -14.427 -2.030 48.176 1.00 82.94 72 HIS A O 1
ATOM 582 N N . GLN A 1 73 ? -14.744 -0.540 49.823 1.00 85.31 73 GLN A N 1
ATOM 583 C CA . GLN A 1 73 ? -15.293 0.495 48.941 1.00 85.31 73 GLN A CA 1
ATOM 584 C C . GLN A 1 73 ? -14.256 0.978 47.919 1.00 85.31 73 GLN A C 1
ATOM 586 O O . GLN A 1 73 ? -14.567 1.080 46.730 1.00 85.31 73 GLN A O 1
ATOM 591 N N . LYS A 1 74 ? -13.009 1.227 48.344 1.00 86.75 74 LYS A N 1
ATOM 592 C CA . LYS A 1 74 ? -11.910 1.591 47.436 1.00 86.75 74 LYS A CA 1
ATOM 593 C C . LYS A 1 74 ? -11.621 0.479 46.433 1.00 86.75 74 LYS A C 1
ATOM 595 O O . LYS A 1 74 ? -11.516 0.757 45.241 1.00 86.75 74 LYS A O 1
ATOM 600 N N . GLN A 1 75 ? -11.546 -0.773 46.882 1.00 86.06 75 GLN A N 1
ATOM 601 C CA . GLN A 1 75 ? -11.352 -1.934 46.011 1.00 86.06 75 GLN A CA 1
ATOM 602 C C . GLN A 1 75 ? -12.486 -2.072 44.988 1.00 86.06 75 GLN A C 1
ATOM 604 O O . GLN A 1 75 ? -12.205 -2.248 43.805 1.00 86.06 75 GLN A O 1
ATOM 609 N N . ALA A 1 76 ? -13.747 -1.919 45.402 1.00 90.12 76 ALA A N 1
ATOM 610 C CA . ALA A 1 76 ? -14.899 -1.955 44.503 1.00 90.12 76 ALA A CA 1
ATOM 611 C C . ALA A 1 76 ? -14.874 -0.801 43.484 1.00 90.12 76 ALA A C 1
ATOM 613 O O . ALA A 1 76 ? -15.132 -1.008 42.295 1.00 90.12 76 ALA A O 1
ATOM 614 N N . CYS A 1 77 ? -14.500 0.406 43.921 1.00 93.25 77 CYS A N 1
ATOM 615 C CA . CYS A 1 77 ? -14.325 1.566 43.048 1.00 93.25 77 CYS A CA 1
ATOM 616 C C . CYS A 1 77 ? -13.223 1.326 42.003 1.00 93.25 77 CYS A C 1
ATOM 618 O O . CYS A 1 77 ? -13.431 1.571 40.810 1.00 93.25 77 CYS A O 1
ATOM 620 N N . TYR A 1 78 ? -12.075 0.779 42.417 1.00 92.88 78 TYR A N 1
ATOM 621 C CA . TYR A 1 78 ? -10.992 0.418 41.504 1.00 92.88 78 TYR A CA 1
ATOM 622 C C . TYR A 1 78 ? -11.382 -0.709 40.556 1.00 92.88 78 TYR A C 1
ATOM 624 O O . TYR A 1 78 ? -11.090 -0.619 39.367 1.00 92.88 78 TYR A O 1
ATOM 632 N N . GLN A 1 79 ? -12.080 -1.736 41.039 1.00 94.38 79 GLN A N 1
ATOM 633 C CA . GLN A 1 79 ? -12.561 -2.833 40.207 1.00 94.38 79 GLN A CA 1
ATOM 634 C C . GLN A 1 79 ? -13.526 -2.329 39.125 1.00 94.38 79 GLN A C 1
ATOM 636 O O . GLN A 1 79 ? -13.380 -2.696 37.960 1.00 94.38 79 GLN A O 1
ATOM 641 N N . SER A 1 80 ? -14.462 -1.445 39.483 1.00 94.62 80 SER A N 1
ATOM 642 C CA . SER A 1 80 ? -15.384 -0.810 38.534 1.00 94.62 80 SER A CA 1
ATOM 643 C C . SER A 1 80 ? -14.647 0.083 37.531 1.00 94.62 80 SER A C 1
ATOM 645 O O . SER A 1 80 ? -14.834 -0.046 36.323 1.00 94.62 80 SER A O 1
ATOM 647 N N . SER A 1 81 ? -13.726 0.927 38.006 1.00 95.88 81 SER A N 1
ATOM 648 C CA . SER A 1 81 ? -12.927 1.816 37.150 1.00 95.88 81 SER A CA 1
ATOM 649 C C . SER A 1 81 ? -12.045 1.033 36.172 1.00 95.88 81 SER A C 1
ATOM 651 O O . SER A 1 81 ? -11.978 1.370 34.992 1.00 95.88 81 SER A O 1
ATOM 653 N N . MET A 1 82 ? -11.420 -0.052 36.635 1.00 95.31 82 MET A N 1
ATOM 654 C CA . MET A 1 82 ? -10.614 -0.947 35.807 1.00 95.31 82 MET A CA 1
ATOM 655 C C . MET A 1 82 ? -11.482 -1.692 34.787 1.00 95.31 82 MET A C 1
ATOM 657 O O . MET A 1 82 ? -11.121 -1.773 33.614 1.00 95.31 82 MET A O 1
ATOM 661 N N . GLY A 1 83 ? -12.657 -2.177 35.200 1.00 95.38 83 GLY A N 1
ATOM 662 C CA . GLY A 1 83 ? -13.644 -2.781 34.304 1.00 95.38 83 GLY A CA 1
ATOM 663 C C . GLY A 1 83 ? -14.098 -1.818 33.205 1.00 95.38 83 GLY A C 1
ATOM 664 O O . GLY A 1 83 ? -14.106 -2.184 32.026 1.00 95.38 83 GLY A O 1
ATOM 665 N N . ASN A 1 84 ? -14.389 -0.567 33.563 1.00 95.62 84 ASN A N 1
ATOM 666 C CA . ASN A 1 84 ? -14.755 0.488 32.619 1.00 95.62 84 ASN A CA 1
ATOM 667 C C . ASN A 1 84 ? -13.600 0.830 31.671 1.00 95.62 84 ASN A C 1
ATOM 669 O O . ASN A 1 84 ? -13.831 0.985 30.472 1.00 95.62 84 ASN A O 1
ATOM 673 N N . ALA A 1 85 ? -12.361 0.898 32.167 1.00 96.25 85 ALA A N 1
ATOM 674 C CA . ALA A 1 85 ? -11.180 1.161 31.347 1.00 96.25 85 ALA A CA 1
ATOM 675 C C . ALA A 1 85 ? -10.934 0.035 30.329 1.00 96.25 85 ALA A C 1
ATOM 677 O O . ALA A 1 85 ? -10.770 0.306 29.141 1.00 96.25 85 ALA A O 1
ATOM 678 N N . ILE A 1 86 ? -10.988 -1.229 30.765 1.00 95.81 86 ILE A N 1
ATOM 679 C CA . ILE A 1 86 ? -10.842 -2.399 29.886 1.00 95.81 86 ILE A CA 1
ATOM 680 C C . ILE A 1 86 ? -11.963 -2.432 28.843 1.00 95.81 86 ILE A C 1
ATOM 682 O O . ILE A 1 86 ? -11.700 -2.665 27.664 1.00 95.81 86 ILE A O 1
ATOM 686 N N . THR A 1 87 ? -13.205 -2.174 29.256 1.00 96.06 87 THR A N 1
ATOM 687 C CA . THR A 1 87 ? -14.359 -2.156 28.347 1.00 96.06 87 THR A CA 1
ATOM 688 C C . THR A 1 87 ? -14.238 -1.033 27.322 1.00 96.06 87 THR A C 1
ATOM 690 O O . THR A 1 87 ? -14.428 -1.275 26.134 1.00 96.06 87 THR A O 1
ATOM 693 N N . SER A 1 88 ? -13.844 0.170 27.747 1.00 95.62 88 SER A N 1
ATOM 694 C CA . SER A 1 88 ? -13.636 1.316 26.855 1.00 95.62 88 SER A CA 1
ATOM 695 C C . SER A 1 88 ? -12.505 1.063 25.860 1.00 95.62 88 SER A C 1
ATOM 697 O O . SER A 1 88 ? -12.671 1.323 24.672 1.00 95.62 88 SER A O 1
ATOM 699 N N . LEU A 1 89 ? -11.382 0.490 26.308 1.00 95.25 89 LEU A N 1
ATOM 700 C CA . LEU A 1 89 ? -10.288 0.099 25.416 1.00 95.25 89 LEU A CA 1
ATOM 701 C C . LEU A 1 89 ? -10.749 -0.958 24.411 1.00 95.25 89 LEU A C 1
ATOM 703 O O . LEU A 1 89 ? -10.493 -0.811 23.220 1.00 95.25 89 LEU A O 1
ATOM 707 N N . ARG A 1 90 ? -11.493 -1.978 24.859 1.00 95.06 90 ARG A N 1
ATOM 708 C CA . ARG A 1 90 ? -12.040 -3.013 23.972 1.00 95.06 90 ARG A CA 1
ATOM 709 C C . ARG A 1 90 ? -12.989 -2.422 22.930 1.00 95.06 90 ARG A C 1
ATOM 711 O O . ARG A 1 90 ? -12.893 -2.783 21.759 1.00 95.06 90 ARG A O 1
ATOM 718 N N . LEU A 1 91 ? -13.856 -1.495 23.335 1.00 95.00 91 LEU A N 1
ATOM 719 C CA . LEU A 1 91 ? -14.743 -0.775 22.423 1.00 95.00 91 LEU A CA 1
ATOM 720 C C . LEU A 1 91 ? -13.933 -0.003 21.378 1.00 95.00 91 LEU A C 1
ATOM 722 O O . LEU A 1 91 ? -14.162 -0.192 20.187 1.00 95.00 91 LEU A O 1
ATOM 726 N N . ILE A 1 92 ? -12.930 0.770 21.802 1.00 92.56 92 ILE A N 1
ATOM 727 C CA . ILE A 1 92 ? -12.047 1.536 20.908 1.00 92.56 92 ILE A CA 1
ATOM 728 C C . ILE A 1 92 ? -11.328 0.625 19.906 1.00 92.56 92 ILE A C 1
ATOM 730 O O . ILE A 1 92 ? -11.205 0.978 18.736 1.00 92.56 92 ILE A O 1
ATOM 734 N N . THR A 1 93 ? -10.880 -0.557 20.340 1.00 91.31 93 THR A N 1
ATOM 735 C CA . THR A 1 93 ? -10.232 -1.539 19.457 1.00 91.31 93 THR A CA 1
ATOM 736 C C . THR A 1 93 ? -11.202 -2.257 18.521 1.00 91.31 93 THR A C 1
ATOM 738 O O . THR A 1 93 ? -10.777 -2.735 17.477 1.00 91.31 93 THR A O 1
ATOM 741 N N . SER A 1 94 ? -12.489 -2.346 18.874 1.00 93.00 94 SER A N 1
ATOM 742 C CA . SER A 1 94 ? -13.513 -2.952 18.010 1.00 93.00 94 SER A CA 1
ATOM 743 C C . SER A 1 94 ? -14.066 -1.994 16.956 1.00 93.00 94 SER A C 1
ATOM 745 O O . SER A 1 94 ? -14.748 -2.433 16.031 1.00 93.00 94 SER A O 1
ATOM 747 N N . LEU A 1 95 ? -13.799 -0.691 17.089 1.00 90.62 95 LEU A N 1
ATOM 748 C CA . LEU A 1 95 ? -14.204 0.291 16.093 1.00 90.62 95 LEU A CA 1
ATOM 749 C C . LEU A 1 95 ? -13.408 0.097 14.803 1.00 90.62 95 LEU A C 1
ATOM 751 O O . LEU A 1 95 ? -12.177 0.051 14.803 1.00 90.62 95 LEU A O 1
ATOM 755 N N . LYS A 1 96 ? -14.129 0.068 13.682 1.00 88.62 96 LYS A N 1
ATOM 756 C CA . LYS A 1 96 ? -13.541 0.118 12.346 1.00 88.62 96 LYS A CA 1
ATOM 757 C C . LYS A 1 96 ? -13.080 1.541 12.043 1.00 88.62 96 LYS A C 1
ATOM 759 O O . LYS A 1 96 ? -13.805 2.337 11.447 1.00 88.62 96 LYS A O 1
ATOM 764 N N . TRP A 1 97 ? -11.869 1.863 12.487 1.00 87.81 97 TRP A N 1
ATOM 765 C CA . TRP A 1 97 ? -11.256 3.183 12.303 1.00 87.81 97 TRP A CA 1
ATOM 766 C C . TRP A 1 97 ? -11.222 3.645 10.844 1.00 87.81 97 TRP A C 1
ATOM 768 O O . TRP A 1 97 ? -11.338 4.837 10.582 1.00 87.81 97 TRP A O 1
ATOM 778 N N . GLU A 1 98 ? -11.116 2.702 9.913 1.00 88.62 98 GLU A N 1
ATOM 779 C CA . GLU A 1 98 ? -11.118 2.919 8.466 1.00 88.62 98 GLU A CA 1
ATOM 780 C C . GLU A 1 98 ? -12.396 3.631 7.998 1.00 88.62 98 GLU A C 1
ATOM 782 O O . GLU A 1 98 ? -12.328 4.692 7.378 1.00 88.62 98 GLU A O 1
ATOM 787 N N . GLU A 1 99 ? -13.565 3.106 8.377 1.00 85.62 99 GLU A N 1
ATOM 788 C CA . GLU A 1 99 ? -14.872 3.664 8.009 1.00 85.62 99 GLU A CA 1
ATOM 789 C C . GLU A 1 99 ? -15.084 5.049 8.646 1.00 85.62 99 GLU A C 1
ATOM 791 O O . GLU A 1 99 ? -15.537 5.985 7.986 1.00 85.62 99 GLU A O 1
ATOM 796 N N . ILE A 1 100 ? -14.703 5.202 9.920 1.00 89.38 100 ILE A N 1
ATOM 797 C CA . ILE A 1 100 ? -14.831 6.469 10.659 1.00 89.38 100 ILE A CA 1
ATOM 798 C C . ILE A 1 100 ? -13.955 7.552 10.024 1.00 89.38 100 ILE A C 1
ATOM 800 O O . ILE A 1 100 ? -14.410 8.676 9.799 1.00 89.38 100 ILE A O 1
ATOM 804 N N . TYR A 1 101 ? -12.699 7.223 9.718 1.00 89.56 101 TYR A N 1
ATOM 805 C CA . TYR A 1 101 ? -11.770 8.161 9.101 1.00 89.56 101 TYR A CA 1
ATOM 806 C C . TYR A 1 101 ? -12.294 8.651 7.749 1.00 89.56 101 TYR A C 1
ATOM 808 O O . TYR A 1 101 ? -12.279 9.850 7.478 1.00 89.56 101 TYR A O 1
ATOM 816 N N . GLU A 1 102 ? -12.802 7.752 6.908 1.00 88.12 102 GLU A N 1
ATOM 817 C CA . GLU A 1 102 ? -13.294 8.119 5.579 1.00 88.12 102 GLU A CA 1
ATOM 818 C C . GLU A 1 102 ? -14.553 8.982 5.603 1.00 88.12 102 GLU A C 1
ATOM 820 O O . GLU A 1 102 ? -14.734 9.804 4.701 1.00 88.12 102 GLU A O 1
ATOM 825 N N . GLN A 1 103 ? -15.388 8.837 6.634 1.00 88.44 103 GLN A N 1
ATOM 826 C CA . GLN A 1 103 ? -16.553 9.694 6.855 1.00 88.44 103 GLN A CA 1
ATOM 827 C C . GLN A 1 103 ? -16.168 11.104 7.314 1.00 88.44 103 GLN A C 1
ATOM 829 O O . GLN A 1 103 ? -16.847 12.069 6.963 1.00 88.44 103 GLN A O 1
ATOM 834 N N . LEU A 1 104 ? -15.088 11.241 8.086 1.00 92.19 104 LEU A N 1
ATOM 835 C CA . LEU A 1 104 ? -14.658 12.522 8.656 1.00 92.19 104 LEU A CA 1
ATOM 836 C C . LEU A 1 104 ? -13.633 13.264 7.785 1.00 92.19 104 LEU A C 1
ATOM 838 O O . LEU A 1 104 ? -13.513 14.485 7.874 1.00 92.19 104 LEU A O 1
ATOM 842 N N . SER A 1 105 ? -12.891 12.549 6.938 1.00 93.12 105 SER A N 1
ATOM 843 C CA . SER A 1 105 ? -11.819 13.116 6.121 1.00 93.12 105 SER A CA 1
ATOM 844 C C . SER A 1 105 ? -12.370 13.976 4.982 1.00 93.12 105 SER A C 1
ATOM 846 O O . SER A 1 105 ? -12.929 13.479 4.002 1.00 93.12 105 SER A O 1
ATOM 848 N N . LEU A 1 106 ? -12.154 15.292 5.071 1.00 93.75 106 LEU A N 1
ATOM 849 C CA . LEU A 1 106 ? -12.499 16.226 3.996 1.00 93.75 106 LEU A CA 1
ATOM 850 C C . LEU A 1 106 ? -11.720 15.920 2.712 1.00 93.75 106 LEU A C 1
ATOM 852 O O . LEU A 1 106 ? -12.283 16.005 1.622 1.00 93.75 106 LEU A O 1
ATOM 856 N N . LEU A 1 107 ? -10.447 15.530 2.835 1.00 94.19 107 LEU A N 1
ATOM 857 C CA . LEU A 1 107 ? -9.619 15.115 1.705 1.00 94.19 107 LEU A CA 1
ATOM 858 C C . LEU A 1 107 ? -10.287 13.959 0.952 1.00 94.19 107 LEU A C 1
ATOM 860 O O . LEU A 1 107 ? -10.447 14.019 -0.267 1.00 94.19 107 LEU A O 1
ATOM 864 N N . ASN A 1 108 ? -10.750 12.946 1.689 1.00 94.38 108 ASN A N 1
ATOM 865 C CA . ASN A 1 108 ? -11.475 11.817 1.117 1.00 94.38 108 ASN A CA 1
ATOM 866 C C . ASN A 1 108 ? -12.768 12.255 0.412 1.00 94.38 108 ASN A C 1
ATOM 868 O O . ASN A 1 108 ? -13.046 11.789 -0.690 1.00 94.38 108 ASN A O 1
ATOM 872 N N . HIS A 1 109 ? -13.522 13.192 0.996 1.00 94.50 109 HIS A N 1
ATOM 873 C CA . HIS A 1 109 ? -14.734 13.739 0.373 1.00 94.50 109 HIS A CA 1
ATOM 874 C C . HIS A 1 109 ? -14.465 14.464 -0.945 1.00 94.50 109 HIS A C 1
ATOM 876 O O . HIS A 1 109 ? -15.275 14.359 -1.863 1.00 94.50 109 HIS A O 1
ATOM 882 N N . ILE A 1 110 ? -13.340 15.173 -1.076 1.00 95.00 110 ILE A N 1
ATOM 883 C CA . ILE A 1 110 ? -12.959 15.810 -2.346 1.00 95.00 110 ILE A CA 1
ATOM 884 C C . ILE A 1 110 ? -12.575 14.757 -3.383 1.00 95.00 110 ILE A C 1
ATOM 886 O O . ILE A 1 110 ? -13.055 14.816 -4.514 1.00 95.00 110 ILE A O 1
ATOM 890 N N . LEU A 1 111 ? -11.753 13.776 -3.003 1.00 94.44 111 LEU A N 1
ATOM 891 C CA . LEU A 1 111 ? -11.338 12.701 -3.908 1.00 94.44 111 LEU A CA 1
ATOM 892 C C . LEU A 1 111 ? -12.526 11.825 -4.351 1.00 94.44 111 LEU A C 1
ATOM 894 O O . LEU A 1 111 ? -12.562 11.389 -5.497 1.00 94.44 111 LEU A O 1
ATOM 898 N N . ASN A 1 112 ? -13.545 11.654 -3.502 1.00 94.25 112 ASN A N 1
ATOM 899 C CA . ASN A 1 112 ? -14.800 10.967 -3.834 1.00 94.25 112 ASN A CA 1
ATOM 900 C C . ASN A 1 112 ? -15.651 11.681 -4.898 1.00 94.25 112 ASN A C 1
ATOM 902 O O . ASN A 1 112 ? -16.548 11.062 -5.463 1.00 94.25 112 ASN A O 1
ATOM 906 N N . GLN A 1 113 ? -15.382 12.950 -5.220 1.00 93.88 113 GLN A N 1
ATOM 907 C CA . GLN A 1 113 ? -16.054 13.657 -6.322 1.00 93.88 113 GLN A CA 1
ATOM 908 C C . GLN A 1 113 ? -15.456 13.327 -7.700 1.00 93.88 113 GLN A C 1
ATOM 910 O O . GLN A 1 113 ? -15.685 14.064 -8.666 1.00 93.88 113 GLN A O 1
ATOM 915 N N . ASP A 1 114 ? -14.672 12.250 -7.775 1.00 93.31 114 ASP A N 1
ATOM 916 C CA . ASP A 1 114 ? -14.024 11.731 -8.972 1.00 93.31 114 ASP A CA 1
ATOM 917 C C . ASP A 1 114 ? -14.996 11.634 -10.165 1.00 93.31 114 ASP A C 1
ATOM 919 O O . ASP A 1 114 ? -15.990 10.908 -10.083 1.00 93.31 114 ASP A O 1
ATOM 923 N N . PRO A 1 115 ? -14.730 12.319 -11.295 1.00 90.38 115 PRO A N 1
ATOM 924 C CA . PRO A 1 115 ? -15.603 12.280 -12.467 1.00 90.38 115 PRO A CA 1
ATOM 925 C C . PRO A 1 115 ? -15.759 10.885 -13.076 1.00 90.38 115 PRO A C 1
ATOM 927 O O . PRO A 1 115 ? -16.803 10.608 -13.668 1.00 90.38 115 PRO A O 1
ATOM 930 N N . ALA A 1 116 ? -14.745 10.026 -12.932 1.00 88.50 116 ALA A N 1
ATOM 931 C CA . ALA A 1 116 ? -14.797 8.631 -13.361 1.00 88.50 116 ALA A CA 1
ATOM 932 C C . ALA A 1 116 ? -15.603 7.734 -12.401 1.00 88.50 116 ALA A C 1
ATOM 934 O O . ALA A 1 116 ? -15.993 6.632 -12.783 1.00 88.50 116 ALA A O 1
ATOM 935 N N . GLY A 1 117 ? -15.845 8.179 -11.161 1.00 89.50 117 GLY A N 1
ATOM 936 C CA . GLY A 1 117 ? -16.508 7.390 -10.120 1.00 89.50 117 GLY A CA 1
ATOM 937 C C . GLY A 1 117 ? -15.734 6.135 -9.701 1.00 89.50 117 GLY A C 1
ATOM 938 O O . GLY A 1 117 ? -16.326 5.220 -9.137 1.00 89.50 117 GLY A O 1
ATOM 939 N N . ILE A 1 118 ? -14.432 6.060 -10.001 1.00 90.62 118 ILE A N 1
ATOM 940 C CA . ILE A 1 118 ? -13.604 4.881 -9.715 1.00 90.62 118 ILE A CA 1
ATOM 941 C C . ILE A 1 118 ? -13.052 4.965 -8.296 1.00 90.62 118 ILE A C 1
ATOM 943 O O . ILE A 1 118 ? -13.009 3.951 -7.609 1.00 90.62 118 ILE A O 1
ATOM 947 N N . TYR A 1 119 ? -12.672 6.161 -7.829 1.00 92.56 119 TYR A N 1
ATOM 948 C CA . TYR A 1 119 ? -12.070 6.331 -6.502 1.00 92.56 119 TYR A CA 1
ATOM 949 C C . TYR A 1 119 ? -12.947 5.774 -5.366 1.00 92.56 119 TYR A C 1
ATOM 951 O O . TYR A 1 119 ? -12.437 5.116 -4.464 1.00 92.56 119 TYR A O 1
ATOM 959 N N . SER A 1 120 ? -14.266 5.965 -5.434 1.00 90.62 120 SER A N 1
ATOM 960 C CA . SER A 1 120 ? -15.214 5.445 -4.438 1.00 90.62 120 SER A CA 1
ATOM 961 C C . SER A 1 120 ? -15.361 3.921 -4.458 1.00 90.62 120 SER A C 1
ATOM 963 O O . SER A 1 120 ? -15.809 3.345 -3.474 1.00 90.62 120 SER A O 1
ATOM 965 N N . LEU A 1 121 ? -14.993 3.273 -5.566 1.00 90.75 121 LEU A N 1
ATOM 966 C CA . LEU A 1 121 ? -15.009 1.819 -5.728 1.00 90.75 121 LEU A CA 1
ATOM 967 C C . LEU A 1 121 ? -13.680 1.174 -5.317 1.00 90.75 121 LEU A C 1
ATOM 969 O O . LEU A 1 121 ? -13.533 -0.034 -5.464 1.00 90.75 121 LEU A O 1
ATOM 973 N N . MET A 1 122 ? -12.686 1.949 -4.881 1.00 92.25 122 MET A N 1
ATOM 974 C CA . MET A 1 122 ? -11.367 1.436 -4.505 1.00 92.25 122 MET A CA 1
ATOM 975 C C . MET A 1 122 ? -11.335 0.913 -3.070 1.00 92.25 122 MET A C 1
ATOM 977 O O . MET A 1 122 ? -12.058 1.404 -2.205 1.00 92.25 122 MET A O 1
ATOM 981 N N . ASP A 1 123 ? -10.439 -0.034 -2.790 1.00 92.19 123 ASP A N 1
ATOM 982 C CA . ASP A 1 123 ? -10.227 -0.505 -1.418 1.00 92.19 123 ASP A CA 1
ATOM 983 C C . ASP A 1 123 ? -9.614 0.583 -0.528 1.00 92.19 123 ASP A C 1
ATOM 985 O O . ASP A 1 123 ? -9.004 1.556 -0.996 1.00 92.19 123 ASP A O 1
ATOM 989 N N . PHE A 1 124 ? -9.793 0.429 0.786 1.00 91.00 124 PHE A N 1
ATOM 990 C CA . PHE A 1 124 ? -9.294 1.392 1.765 1.00 91.00 124 PHE A CA 1
ATOM 991 C C . PHE A 1 124 ? -7.787 1.642 1.600 1.00 91.00 124 PHE A C 1
ATOM 993 O O . PHE A 1 124 ? -7.338 2.787 1.625 1.00 91.00 124 PHE A O 1
ATOM 1000 N N . SER A 1 125 ? -7.001 0.582 1.372 1.00 91.44 125 SER A N 1
ATOM 1001 C CA . SER A 1 125 ? -5.544 0.673 1.211 1.00 91.44 125 SER A CA 1
ATOM 1002 C C . SER A 1 125 ? -5.141 1.518 -0.001 1.00 91.44 125 SER A C 1
ATOM 1004 O O . SER A 1 125 ? -4.220 2.338 0.074 1.00 91.44 125 SER A O 1
ATOM 1006 N N . SER A 1 126 ? -5.852 1.380 -1.120 1.00 93.06 126 SER A N 1
ATOM 1007 C CA . SER A 1 126 ? -5.569 2.154 -2.326 1.00 93.06 126 SER A CA 1
ATOM 1008 C C . SER A 1 126 ? -6.003 3.607 -2.191 1.00 93.06 126 SER A C 1
ATOM 1010 O O . SER A 1 126 ? -5.251 4.497 -2.598 1.00 93.06 126 SER A O 1
ATOM 1012 N N . ARG A 1 127 ? -7.159 3.865 -1.568 1.00 93.56 127 ARG A N 1
ATOM 1013 C CA . ARG A 1 127 ? -7.592 5.230 -1.230 1.00 93.56 127 ARG A CA 1
ATOM 1014 C C . ARG A 1 127 ? -6.605 5.902 -0.278 1.00 93.56 127 ARG A C 1
ATOM 1016 O O . ARG A 1 127 ? -6.203 7.041 -0.503 1.00 93.56 127 ARG A O 1
ATOM 1023 N N . GLU A 1 128 ? -6.107 5.168 0.711 1.00 92.69 128 GLU A N 1
ATOM 1024 C CA . GLU A 1 128 ? -5.067 5.638 1.624 1.00 92.69 128 GLU A CA 1
ATOM 1025 C C . GLU A 1 128 ? -3.751 5.954 0.908 1.00 92.69 128 GLU A C 1
ATOM 1027 O O . GLU A 1 128 ? -3.123 6.979 1.172 1.00 92.69 128 GLU A O 1
ATOM 1032 N N . SER A 1 129 ? -3.352 5.123 -0.056 1.00 92.31 129 SER A N 1
ATOM 1033 C CA . SER A 1 129 ? -2.183 5.387 -0.899 1.00 92.31 129 SER A CA 1
ATOM 1034 C C . SER A 1 129 ? -2.316 6.720 -1.644 1.00 92.31 129 SER A C 1
ATOM 1036 O O . SER A 1 129 ? -1.351 7.480 -1.726 1.00 92.31 129 SER A O 1
ATOM 1038 N N . TYR A 1 130 ? -3.514 7.051 -2.137 1.00 93.19 130 TYR A N 1
ATOM 1039 C CA . TYR A 1 130 ? -3.772 8.322 -2.819 1.00 93.19 130 TYR A CA 1
ATOM 1040 C C . TYR A 1 130 ? -3.723 9.503 -1.848 1.00 93.19 130 TYR A C 1
ATOM 1042 O O . TYR A 1 130 ? -3.089 10.511 -2.160 1.00 93.19 130 TYR A O 1
ATOM 1050 N N . ARG A 1 131 ? -4.317 9.364 -0.656 1.00 93.56 131 ARG A N 1
ATOM 1051 C CA . ARG A 1 131 ? -4.274 10.389 0.399 1.00 93.56 131 ARG A CA 1
ATOM 1052 C C . ARG A 1 131 ? -2.837 10.693 0.830 1.00 93.56 131 ARG A C 1
ATOM 1054 O O . ARG A 1 131 ? -2.416 11.841 0.747 1.00 93.56 131 ARG A O 1
ATOM 1061 N N . LYS A 1 132 ? -2.031 9.666 1.120 1.00 93.00 132 LYS A N 1
ATOM 1062 C CA . LYS A 1 132 ? -0.597 9.822 1.444 1.00 93.00 132 LYS A CA 1
ATOM 1063 C C . LYS A 1 132 ? 0.215 10.442 0.313 1.00 93.00 132 LYS A C 1
ATOM 1065 O O . LYS A 1 132 ? 1.210 11.126 0.544 1.00 93.00 132 LYS A O 1
ATOM 1070 N N . LYS A 1 133 ? -0.156 10.177 -0.942 1.00 91.75 133 LYS A N 1
ATOM 1071 C CA . LYS A 1 133 ? 0.482 10.826 -2.094 1.00 91.75 133 LYS A CA 1
ATOM 1072 C C . LYS A 1 133 ? 0.118 12.301 -2.173 1.00 91.75 133 LYS A C 1
ATOM 1074 O O . LYS A 1 133 ? 1.014 13.098 -2.432 1.00 91.75 133 LYS A O 1
ATOM 1079 N N . ALA A 1 134 ? -1.139 12.659 -1.929 1.00 93.50 134 ALA A N 1
ATOM 1080 C CA . ALA A 1 134 ? -1.569 14.049 -1.856 1.00 93.50 134 ALA A CA 1
ATOM 1081 C C . ALA A 1 134 ? -0.855 14.803 -0.719 1.00 93.50 134 ALA A C 1
ATOM 1083 O O . ALA A 1 134 ? -0.312 15.873 -0.978 1.00 93.50 134 ALA A O 1
ATOM 1084 N N . GLU A 1 135 ? -0.745 14.206 0.472 1.00 93.69 135 GLU A N 1
ATOM 1085 C CA . GLU A 1 135 ? 0.044 14.715 1.609 1.00 93.69 135 GLU A CA 1
ATOM 1086 C C . GLU A 1 135 ? 1.511 14.950 1.222 1.00 93.69 1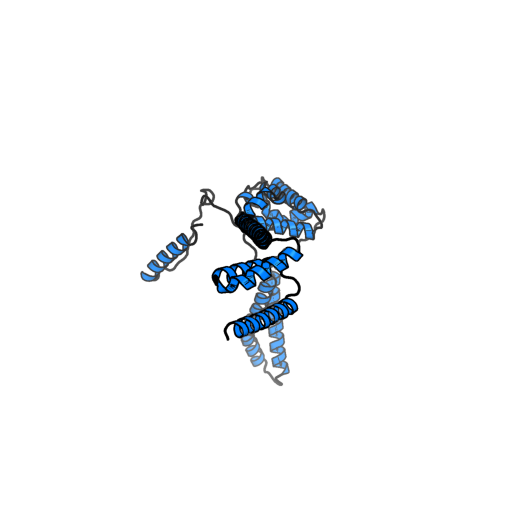35 GLU A C 1
ATOM 1088 O O . GLU A 1 135 ? 2.029 16.060 1.330 1.00 93.69 135 GLU A O 1
ATOM 1093 N N . ALA A 1 136 ? 2.176 13.938 0.656 1.00 91.50 136 ALA A N 1
ATOM 1094 C CA . ALA A 1 136 ? 3.575 14.061 0.245 1.00 91.50 136 ALA A CA 1
ATOM 1095 C C . ALA A 1 136 ? 3.792 15.138 -0.837 1.00 91.50 136 ALA A C 1
ATOM 1097 O O . ALA A 1 136 ? 4.872 15.727 -0.934 1.00 91.50 136 ALA A O 1
ATOM 1098 N N . LEU A 1 137 ? 2.794 15.383 -1.690 1.00 90.12 137 LEU A N 1
ATOM 1099 C CA . LEU A 1 137 ? 2.827 16.476 -2.661 1.00 90.12 137 LEU A CA 1
ATOM 1100 C C . LEU A 1 137 ? 2.631 17.827 -1.970 1.00 90.12 137 LEU A C 1
ATOM 1102 O O . LEU A 1 137 ? 3.393 18.752 -2.244 1.00 90.12 137 LEU A O 1
ATOM 1106 N N . ALA A 1 138 ? 1.663 17.933 -1.064 1.00 91.50 138 ALA A N 1
ATOM 1107 C CA . ALA A 1 138 ? 1.396 19.132 -0.282 1.00 91.50 138 ALA A CA 1
ATOM 1108 C C . ALA A 1 138 ? 2.646 19.574 0.496 1.00 91.50 138 ALA A C 1
ATOM 1110 O O . ALA A 1 138 ? 3.106 20.704 0.327 1.00 91.50 138 ALA A O 1
ATOM 1111 N N . GLU A 1 139 ? 3.291 18.645 1.209 1.00 91.56 139 GLU A N 1
ATOM 1112 C CA . GLU A 1 139 ? 4.542 18.884 1.937 1.00 91.56 139 GLU A CA 1
ATOM 1113 C C . GLU A 1 139 ? 5.670 19.330 0.993 1.00 91.56 139 GLU A C 1
ATOM 1115 O O . GLU A 1 139 ? 6.348 20.332 1.228 1.00 91.56 139 GLU A O 1
ATOM 1120 N N . ARG A 1 140 ? 5.846 18.633 -0.138 1.00 88.31 140 ARG A N 1
ATOM 1121 C CA . ARG A 1 140 ? 6.907 18.939 -1.109 1.00 88.31 140 ARG A CA 1
ATOM 1122 C C . ARG A 1 140 ? 6.767 20.324 -1.742 1.00 88.31 140 ARG A C 1
ATOM 1124 O O . ARG A 1 140 ? 7.780 20.929 -2.105 1.00 88.31 140 ARG A O 1
ATOM 1131 N N . TYR A 1 141 ? 5.539 20.791 -1.949 1.00 85.50 141 TYR A N 1
ATOM 1132 C CA . TYR A 1 141 ? 5.259 22.071 -2.601 1.00 85.50 141 TYR A CA 1
ATOM 1133 C C . TYR A 1 141 ? 4.888 23.192 -1.618 1.00 85.50 141 TYR A C 1
ATOM 1135 O O . TYR A 1 141 ? 4.755 24.331 -2.062 1.00 85.50 141 TYR A O 1
ATOM 1143 N N . GLY A 1 142 ? 4.806 22.907 -0.312 1.00 87.31 142 GLY A N 1
ATOM 1144 C CA . GLY A 1 142 ? 4.440 23.876 0.725 1.00 87.31 142 GLY A CA 1
ATOM 1145 C C . GLY A 1 142 ? 2.993 24.360 0.604 1.00 87.31 142 GLY A C 1
ATOM 1146 O O . GLY A 1 142 ? 2.727 25.545 0.789 1.00 87.31 142 GLY A O 1
ATOM 1147 N N . LEU A 1 143 ? 2.087 23.463 0.213 1.00 88.62 143 LEU A N 1
ATOM 1148 C CA . LEU A 1 143 ? 0.669 23.736 -0.022 1.00 88.62 143 LEU A CA 1
ATOM 1149 C C . LEU A 1 143 ? -0.197 22.936 0.951 1.00 88.62 143 LEU A C 1
ATOM 1151 O O . LEU A 1 143 ? 0.294 22.041 1.629 1.00 88.62 143 LEU A O 1
ATOM 1155 N N . ASP A 1 144 ? -1.487 23.255 0.993 1.00 92.44 144 ASP A N 1
ATOM 1156 C CA . ASP A 1 144 ? -2.468 22.473 1.744 1.00 92.44 144 ASP A CA 1
ATOM 1157 C C . ASP A 1 144 ? -2.913 21.233 0.946 1.00 92.44 144 ASP A C 1
ATOM 1159 O O . ASP A 1 144 ? -3.086 21.291 -0.277 1.00 92.44 144 ASP A O 1
ATOM 1163 N N . GLU A 1 145 ? -3.131 20.110 1.630 1.00 93.94 145 GLU A N 1
ATOM 1164 C CA . GLU A 1 145 ? -3.532 18.834 1.013 1.00 93.94 145 GLU A CA 1
ATOM 1165 C C . GLU A 1 145 ? -4.832 18.974 0.224 1.00 93.94 145 GLU A C 1
ATOM 1167 O O . GLU A 1 145 ? -4.988 18.427 -0.873 1.00 93.94 145 GLU A O 1
ATOM 1172 N N . MET A 1 146 ? -5.745 19.789 0.750 1.00 94.31 146 MET A N 1
ATOM 1173 C CA . MET A 1 146 ? -7.027 20.070 0.122 1.00 94.31 146 MET A CA 1
ATOM 1174 C C . MET A 1 146 ? -6.850 20.806 -1.201 1.00 94.31 146 MET A C 1
ATOM 1176 O O . MET A 1 146 ? -7.552 20.508 -2.164 1.00 94.31 146 MET A O 1
ATOM 1180 N N . GLN A 1 147 ? -5.889 21.728 -1.293 1.00 92.88 147 GLN A N 1
ATOM 1181 C CA . GLN A 1 147 ? -5.601 22.438 -2.541 1.0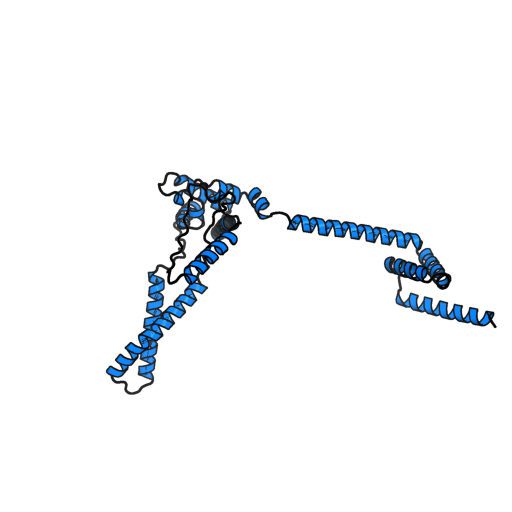0 92.88 147 GLN A CA 1
ATOM 1182 C C . GLN A 1 147 ? -5.067 21.485 -3.612 1.00 92.88 147 GLN A C 1
ATOM 1184 O O . GLN A 1 147 ? -5.470 21.583 -4.772 1.00 92.88 147 GLN A O 1
ATOM 1189 N N . VAL A 1 148 ? -4.207 20.536 -3.226 1.00 93.56 148 VAL A N 1
ATOM 1190 C CA . VAL A 1 148 ? -3.715 19.487 -4.132 1.00 93.56 148 VAL A CA 1
ATOM 1191 C C . VAL A 1 148 ? -4.883 18.641 -4.642 1.00 93.56 148 VAL A C 1
ATOM 1193 O O . VAL A 1 148 ? -5.013 18.443 -5.850 1.00 93.56 148 VAL A O 1
ATOM 1196 N N . ALA A 1 149 ? -5.774 18.204 -3.749 1.00 94.62 149 ALA A N 1
ATOM 1197 C CA . ALA A 1 149 ? -6.934 17.395 -4.114 1.00 94.62 149 ALA A CA 1
ATOM 1198 C C . ALA A 1 149 ? -7.934 18.141 -5.009 1.00 94.62 149 ALA A C 1
ATOM 1200 O O . ALA A 1 149 ? -8.381 17.591 -6.016 1.00 94.62 149 ALA A O 1
ATOM 1201 N N . VAL A 1 150 ? -8.243 19.406 -4.701 1.00 94.62 150 VAL A N 1
ATOM 1202 C CA . VAL A 1 150 ? -9.101 20.255 -5.545 1.00 94.62 150 VAL A CA 1
ATOM 1203 C C . VAL A 1 150 ? -8.488 20.414 -6.930 1.00 94.62 150 VAL A C 1
ATOM 1205 O O . VAL A 1 150 ? -9.189 20.267 -7.929 1.00 94.62 150 VAL A O 1
ATOM 1208 N N . LYS A 1 151 ? -7.175 20.651 -7.025 1.00 92.88 151 LYS A N 1
ATOM 1209 C CA . LYS A 1 151 ? -6.514 20.820 -8.322 1.00 92.88 151 LYS A CA 1
ATOM 1210 C C . LYS A 1 151 ? -6.477 19.532 -9.138 1.00 92.88 151 LYS A C 1
ATOM 1212 O O . LYS A 1 151 ? -6.689 19.580 -10.351 1.00 92.88 151 LYS A O 1
ATOM 1217 N N . ALA A 1 152 ? -6.242 18.392 -8.491 1.00 93.62 152 ALA A N 1
ATOM 1218 C CA . ALA A 1 152 ? -6.330 17.083 -9.131 1.00 93.62 152 ALA A CA 1
ATOM 1219 C C . ALA A 1 152 ? -7.743 16.842 -9.690 1.00 93.62 152 ALA A C 1
ATOM 1221 O O . ALA A 1 152 ? -7.902 16.439 -10.843 1.00 93.62 152 ALA A O 1
ATOM 1222 N N . LEU A 1 153 ? -8.768 17.182 -8.905 1.00 93.88 153 LEU A N 1
ATOM 1223 C CA . LEU A 1 153 ? -10.170 17.083 -9.296 1.00 93.88 153 LEU A CA 1
ATOM 1224 C C . LEU A 1 153 ? -10.538 18.021 -10.453 1.00 93.88 153 LEU A C 1
ATOM 1226 O O . LEU A 1 153 ? -11.230 17.604 -11.380 1.00 93.88 153 LEU A O 1
ATOM 1230 N N . GLU A 1 154 ? -10.067 19.267 -10.444 1.00 92.88 154 GLU A N 1
ATOM 1231 C CA . GLU A 1 154 ? -10.241 20.200 -11.564 1.00 92.88 154 GLU A CA 1
ATOM 1232 C C . GLU A 1 154 ? -9.639 19.637 -12.857 1.00 92.88 154 GLU A C 1
ATOM 1234 O O . GLU A 1 154 ? -10.301 19.635 -13.894 1.00 92.88 154 GLU A O 1
ATOM 1239 N N . CYS A 1 155 ? -8.421 19.088 -12.794 1.00 90.88 155 CYS A N 1
ATOM 1240 C CA . CYS A 1 155 ? -7.767 18.495 -13.961 1.00 90.88 155 CYS A CA 1
ATOM 1241 C C . CYS A 1 155 ? -8.538 17.286 -14.510 1.00 90.88 155 CYS A C 1
ATOM 1243 O O . CYS A 1 155 ? -8.679 17.159 -15.730 1.00 90.88 155 CYS A O 1
ATOM 1245 N N . ALA A 1 156 ? -9.081 16.448 -13.625 1.00 92.19 156 ALA A N 1
ATOM 1246 C CA . ALA A 1 156 ? -9.936 15.327 -14.002 1.00 92.19 156 ALA A CA 1
ATOM 1247 C C . ALA A 1 156 ? -11.261 15.794 -14.631 1.00 92.19 156 ALA A C 1
ATOM 1249 O O . ALA A 1 156 ? -11.712 15.238 -15.632 1.00 92.19 156 ALA A O 1
ATOM 1250 N N . ARG A 1 157 ? -11.872 16.860 -14.096 1.00 91.75 157 ARG A N 1
ATOM 1251 C CA . ARG A 1 157 ? -13.117 17.439 -14.631 1.00 91.75 157 ARG A CA 1
ATOM 1252 C C . ARG A 1 157 ? -12.930 18.053 -16.011 1.00 91.75 157 ARG A C 1
ATOM 1254 O O . ARG A 1 157 ? -13.781 17.858 -16.874 1.00 91.75 157 ARG A O 1
ATOM 1261 N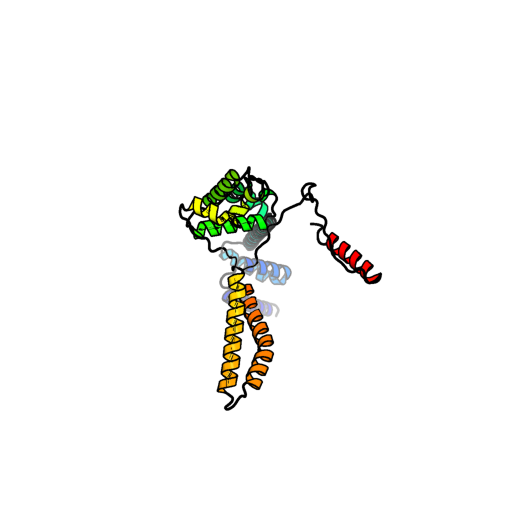 N . GLU A 1 158 ? -11.825 18.757 -16.237 1.00 89.75 158 GLU A N 1
ATOM 1262 C CA . GLU A 1 158 ? -11.504 19.328 -17.550 1.00 89.75 158 GLU A CA 1
ATOM 1263 C C . GLU A 1 158 ? -11.382 18.250 -18.637 1.00 89.75 158 GLU A C 1
ATOM 1265 O O . GLU A 1 158 ? -11.773 18.474 -19.781 1.00 89.75 158 GLU A O 1
ATOM 1270 N N . ASN A 1 159 ? -10.890 17.062 -18.277 1.00 87.19 159 ASN A N 1
ATOM 1271 C CA . ASN A 1 159 ? -10.701 15.947 -19.202 1.00 87.19 159 ASN A CA 1
ATOM 1272 C C . ASN A 1 159 ? -11.842 14.919 -19.163 1.00 87.19 159 ASN A C 1
ATOM 1274 O O . ASN A 1 159 ? -11.708 13.832 -19.724 1.00 87.19 159 ASN A O 1
ATOM 1278 N N . ARG A 1 160 ? -12.992 15.267 -18.569 1.00 80.00 160 ARG A N 1
ATOM 1279 C CA . ARG A 1 160 ? -14.157 14.374 -18.451 1.00 80.00 160 ARG A CA 1
ATOM 1280 C C . ARG A 1 160 ? -14.675 13.865 -19.798 1.00 80.00 160 ARG A C 1
ATOM 1282 O O . ARG A 1 160 ? -15.113 12.727 -19.887 1.00 80.00 160 ARG A O 1
ATOM 1289 N N . ASN A 1 161 ? -14.626 14.703 -20.833 1.00 77.44 161 ASN A N 1
ATOM 1290 C CA . ASN A 1 161 ? -15.125 14.370 -22.174 1.00 77.44 161 ASN A CA 1
ATOM 1291 C C . ASN A 1 161 ? -14.070 13.691 -23.062 1.00 77.44 161 ASN A C 1
ATOM 1293 O O . ASN A 1 161 ? -14.303 13.494 -24.254 1.00 77.44 161 ASN A O 1
ATOM 1297 N N . ASN A 1 162 ? -12.890 13.387 -22.522 1.00 78.88 162 ASN A N 1
ATOM 1298 C CA . ASN A 1 162 ? -11.856 12.703 -23.279 1.00 78.88 162 ASN A CA 1
ATOM 1299 C C . ASN A 1 162 ? -12.255 11.233 -23.498 1.00 78.88 162 ASN A C 1
ATOM 1301 O O . ASN A 1 162 ? -12.886 10.618 -22.645 1.00 78.88 162 ASN A O 1
ATOM 1305 N N . SER A 1 163 ? -11.879 10.651 -24.638 1.00 71.62 163 SER A N 1
ATOM 1306 C CA . SER A 1 163 ? -12.272 9.284 -25.008 1.00 71.62 163 SER A CA 1
ATOM 1307 C C . SER A 1 163 ? -11.693 8.204 -24.086 1.00 71.62 163 SER A C 1
ATOM 1309 O O . SER A 1 163 ? -12.165 7.072 -24.112 1.00 71.62 163 SER A O 1
ATOM 1311 N N . GLN A 1 164 ? -10.666 8.521 -23.291 1.00 80.62 164 GLN A N 1
ATOM 1312 C CA . GLN A 1 164 ? -10.076 7.590 -22.329 1.00 80.62 164 GLN A CA 1
ATOM 1313 C C . GLN A 1 164 ? -10.529 7.928 -20.903 1.00 80.62 164 GLN A C 1
ATOM 1315 O O . GLN A 1 164 ? -10.150 8.971 -20.369 1.00 80.62 164 GLN A O 1
ATOM 1320 N N . GLU A 1 165 ? -11.248 6.995 -20.262 1.00 79.94 165 GLU A N 1
ATOM 1321 C CA . GLU A 1 165 ? -11.743 7.120 -18.875 1.00 79.94 165 GLU A CA 1
ATOM 1322 C C . GLU A 1 165 ? -10.611 7.461 -17.880 1.00 79.94 165 GLU A C 1
ATOM 1324 O O . GLU A 1 165 ? -10.836 8.186 -16.911 1.00 79.94 165 GLU A O 1
ATOM 1329 N N . LYS A 1 166 ? -9.364 7.048 -18.156 1.00 84.56 166 LYS A N 1
ATOM 1330 C CA . LYS A 1 166 ? -8.197 7.323 -17.297 1.00 84.56 166 LYS A CA 1
ATOM 1331 C C . LYS A 1 166 ? -7.940 8.816 -17.052 1.00 84.56 166 LYS A C 1
ATOM 1333 O O . LYS A 1 166 ? -7.506 9.182 -15.968 1.00 84.56 166 LYS A O 1
ATOM 1338 N N . PHE A 1 167 ? -8.220 9.681 -18.031 1.00 87.94 167 PHE A N 1
ATOM 1339 C CA . PHE A 1 167 ? -8.008 11.126 -17.884 1.00 87.94 167 PHE A CA 1
ATOM 1340 C C . PHE A 1 167 ? -9.123 11.802 -17.086 1.00 87.94 167 PHE A C 1
ATOM 1342 O O . PHE A 1 167 ? -8.954 12.918 -16.615 1.00 87.94 167 PHE A O 1
ATOM 1349 N N . SER A 1 168 ? -10.259 11.127 -16.922 1.00 89.75 168 SER A N 1
ATOM 1350 C CA . SER A 1 168 ? -11.352 11.595 -16.073 1.00 89.75 168 SER A CA 1
ATOM 1351 C C . SER A 1 168 ? -11.210 11.148 -14.616 1.00 89.75 168 SER A C 1
ATOM 1353 O O . SER A 1 168 ? -12.043 11.517 -13.794 1.00 89.75 168 SER A O 1
ATOM 1355 N N . HIS A 1 169 ? -10.164 10.377 -14.292 1.00 93.06 169 HIS A N 1
ATOM 1356 C CA . HIS A 1 169 ? -9.918 9.854 -12.955 1.00 93.06 169 HIS A CA 1
ATOM 1357 C C . HIS A 1 169 ? -8.933 10.724 -12.163 1.00 93.06 169 HIS A C 1
ATOM 1359 O O . HIS A 1 169 ? -7.839 11.041 -12.633 1.00 93.06 169 HIS A O 1
ATOM 1365 N N . VAL A 1 170 ? -9.278 11.056 -10.918 1.00 93.12 170 VAL A N 1
ATOM 1366 C CA . VAL A 1 170 ? -8.438 11.872 -10.022 1.00 93.12 170 VAL A CA 1
ATOM 1367 C C . VAL A 1 170 ? -7.073 11.225 -9.740 1.00 93.12 170 VAL A C 1
ATOM 1369 O O . VAL A 1 170 ? -6.059 11.924 -9.692 1.00 93.12 170 VAL A O 1
ATOM 1372 N N . GLY A 1 171 ? -7.007 9.894 -9.626 1.00 91.25 171 GLY A N 1
ATOM 1373 C CA . GLY A 1 171 ? -5.761 9.165 -9.355 1.00 91.25 171 GLY A CA 1
ATOM 1374 C C . GLY A 1 171 ? -4.670 9.361 -10.404 1.00 91.25 171 GLY A C 1
ATOM 1375 O O . GLY A 1 171 ? -3.487 9.395 -10.058 1.00 91.25 171 GLY A O 1
ATOM 1376 N N . TYR A 1 172 ? -5.053 9.584 -11.665 1.00 91.25 172 TYR A N 1
ATOM 1377 C CA . TYR A 1 172 ? -4.110 9.849 -12.754 1.00 91.25 172 TYR A CA 1
ATOM 1378 C C . TYR A 1 172 ? -3.287 11.124 -12.507 1.00 91.25 172 TYR A C 1
ATOM 1380 O O . TYR A 1 172 ? -2.104 11.180 -12.834 1.00 91.25 172 TYR A O 1
ATOM 1388 N N . TYR A 1 173 ? -3.885 12.133 -11.868 1.00 91.62 173 TYR A N 1
ATOM 1389 C CA . TYR A 1 173 ? -3.236 13.413 -11.571 1.00 91.62 173 TYR A CA 1
ATOM 1390 C C . TYR A 1 173 ? -2.465 13.426 -10.246 1.00 91.62 173 TYR A C 1
ATOM 1392 O O . TYR A 1 173 ? -1.679 14.340 -10.016 1.00 91.62 173 TYR A O 1
ATOM 1400 N N . ILE A 1 174 ? -2.662 12.427 -9.381 1.00 90.44 174 ILE A N 1
ATOM 1401 C CA . ILE A 1 174 ? -1.979 12.322 -8.079 1.00 90.44 174 ILE A CA 1
ATOM 1402 C C . ILE A 1 174 ? -0.810 11.335 -8.141 1.00 90.44 174 ILE A C 1
ATOM 1404 O O . ILE A 1 174 ? 0.240 11.563 -7.535 1.00 90.44 174 ILE A O 1
ATOM 1408 N N . VAL A 1 175 ? -0.991 10.215 -8.842 1.00 88.06 175 VAL A N 1
ATOM 1409 C CA . VAL A 1 175 ? -0.070 9.072 -8.783 1.00 88.06 175 VAL A CA 1
ATOM 1410 C C . VAL A 1 175 ? 0.667 8.840 -10.100 1.00 88.06 175 VAL A C 1
ATOM 1412 O O . VAL A 1 175 ? 1.813 8.386 -10.063 1.00 88.06 175 VAL A O 1
ATOM 1415 N N . ASP A 1 176 ? 0.033 9.148 -11.227 1.00 86.81 176 ASP A N 1
ATOM 1416 C CA . ASP A 1 176 ? 0.482 8.759 -12.565 1.00 86.81 176 ASP A CA 1
ATOM 1417 C C . ASP A 1 176 ? 1.031 9.957 -13.370 1.00 86.81 176 ASP A C 1
ATOM 1419 O O . ASP A 1 176 ? 1.300 11.034 -12.828 1.00 86.81 176 ASP A O 1
ATOM 1423 N N . ASP A 1 177 ? 1.200 9.778 -14.679 1.00 83.81 177 ASP A N 1
ATOM 1424 C CA . ASP A 1 177 ? 1.762 10.755 -15.619 1.00 83.81 177 ASP A CA 1
ATOM 1425 C C . ASP A 1 177 ? 1.026 12.113 -15.650 1.00 83.81 177 ASP A C 1
ATOM 1427 O O . ASP A 1 177 ? 1.605 13.134 -16.032 1.00 83.81 177 ASP A O 1
ATOM 1431 N N . GLY A 1 178 ? -0.236 12.173 -15.205 1.00 83.69 178 GLY A N 1
ATOM 1432 C CA . GLY A 1 178 ? -1.001 13.419 -15.082 1.00 83.69 178 GLY A CA 1
ATOM 1433 C C . GLY A 1 178 ? -0.464 14.379 -14.019 1.00 83.69 178 GLY A C 1
ATOM 1434 O O . GLY A 1 178 ? -0.808 15.565 -14.023 1.00 83.69 178 GLY A O 1
ATOM 1435 N N . LEU A 1 179 ? 0.404 13.897 -13.129 1.00 86.56 179 LEU A N 1
ATOM 1436 C CA . LEU A 1 179 ? 0.961 14.680 -12.034 1.00 86.56 179 LEU A CA 1
ATOM 1437 C C . LEU A 1 179 ? 1.719 15.924 -12.515 1.00 86.56 179 LEU A C 1
ATOM 1439 O O . LEU A 1 179 ? 1.590 16.989 -11.912 1.00 86.56 179 LEU A O 1
ATOM 1443 N N . GLU A 1 180 ? 2.478 15.825 -13.610 1.00 84.31 180 GLU A N 1
ATOM 1444 C CA . GLU A 1 180 ? 3.212 16.973 -14.164 1.00 84.31 180 GLU A CA 1
ATOM 1445 C C . GLU A 1 180 ? 2.263 18.091 -14.597 1.00 84.31 180 GLU A C 1
ATOM 1447 O O . GLU A 1 180 ? 2.468 19.253 -14.247 1.00 84.31 180 GLU A O 1
ATOM 1452 N N . GLN A 1 181 ? 1.173 17.735 -15.280 1.00 84.88 181 GLN A N 1
ATOM 1453 C CA . GLN A 1 181 ? 0.161 18.691 -15.723 1.00 84.88 181 GLN A CA 1
ATOM 1454 C C . GLN A 1 181 ? -0.530 19.376 -14.538 1.00 84.88 181 GLN A C 1
ATOM 1456 O O . GLN A 1 181 ? -0.766 20.587 -14.567 1.00 84.88 181 GLN A O 1
ATOM 1461 N N . MET A 1 182 ? -0.855 18.609 -13.496 1.00 88.25 182 MET A N 1
ATOM 1462 C CA . MET A 1 182 ? -1.491 19.142 -12.295 1.00 88.25 182 MET A CA 1
ATOM 1463 C C . MET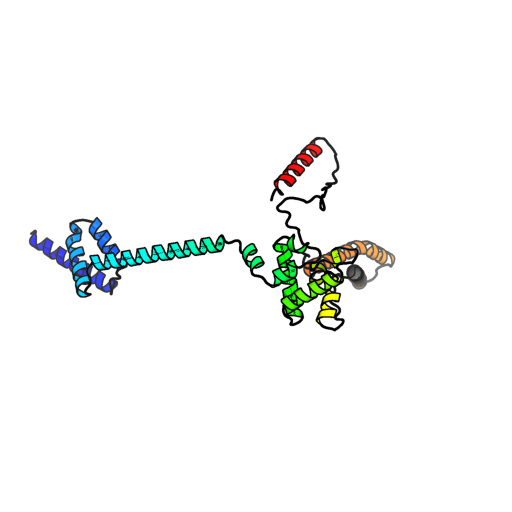 A 1 182 ? -0.550 20.093 -11.545 1.00 88.25 182 MET A C 1
ATOM 1465 O O . MET A 1 182 ? -0.955 21.203 -11.199 1.00 88.25 182 MET A O 1
ATOM 1469 N N . VAL A 1 183 ? 0.711 19.701 -11.331 1.00 85.25 183 VAL A N 1
ATOM 1470 C CA . VAL A 1 183 ? 1.712 20.527 -10.633 1.00 85.25 183 VAL A CA 1
ATOM 1471 C C . VAL A 1 183 ? 2.024 21.804 -11.407 1.00 85.25 183 VAL A C 1
ATOM 1473 O O . VAL A 1 183 ? 2.134 22.870 -10.799 1.00 85.25 183 VAL A O 1
ATOM 1476 N N . ASP A 1 184 ? 2.124 21.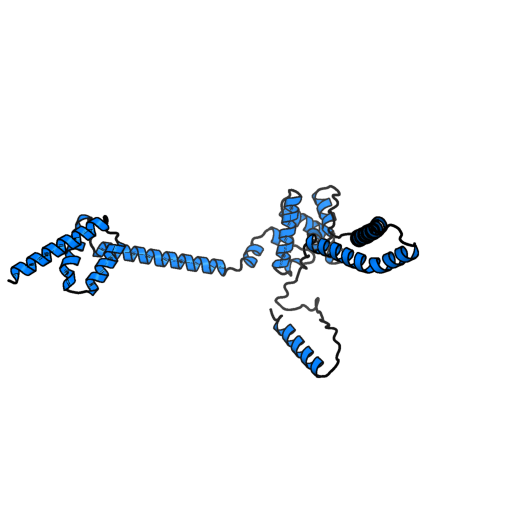736 -12.734 1.00 84.69 184 ASP A N 1
ATOM 1477 C CA . ASP A 1 184 ? 2.354 22.918 -13.565 1.00 84.69 184 ASP A CA 1
ATOM 1478 C C . ASP A 1 184 ? 1.215 23.937 -13.414 1.00 84.69 184 ASP A C 1
ATOM 1480 O O . ASP A 1 184 ? 1.470 25.137 -13.282 1.00 84.69 184 ASP A O 1
ATOM 1484 N N . LYS A 1 185 ? -0.038 23.469 -13.350 1.00 84.00 185 LYS A N 1
ATOM 1485 C CA . LYS A 1 185 ? -1.207 24.319 -13.078 1.00 84.00 185 LYS A CA 1
ATOM 1486 C C . LYS A 1 185 ? -1.271 24.825 -11.638 1.00 84.00 185 LYS A C 1
ATOM 1488 O O . LYS A 1 185 ? -1.821 25.897 -11.407 1.00 84.00 185 LYS A O 1
ATOM 1493 N N . LEU A 1 186 ? -0.762 24.055 -10.679 1.00 81.81 186 LEU A N 1
ATOM 1494 C CA . LEU A 1 186 ? -0.787 24.392 -9.256 1.00 81.81 186 LEU A CA 1
ATOM 1495 C C . LEU A 1 186 ? 0.283 25.434 -8.895 1.00 81.81 186 LEU A C 1
ATOM 1497 O O . LEU A 1 186 ? 0.016 26.362 -8.140 1.00 81.81 186 LEU A O 1
ATOM 1501 N N . CYS A 1 187 ? 1.491 25.304 -9.449 1.00 78.69 187 CYS A N 1
ATOM 1502 C CA . CYS A 1 187 ? 2.636 26.159 -9.125 1.00 78.69 187 CYS A CA 1
ATOM 1503 C C . CYS A 1 187 ? 2.964 27.213 -10.198 1.00 78.69 187 CYS A C 1
ATOM 1505 O O . CYS A 1 187 ? 3.884 28.010 -9.996 1.00 78.69 187 CYS A O 1
ATOM 1507 N N . GLY A 1 188 ? 2.287 27.200 -11.353 1.00 68.12 188 GLY A N 1
ATOM 1508 C CA . GLY A 1 188 ? 2.489 28.170 -12.439 1.00 68.12 188 GLY A CA 1
ATOM 1509 C C . GLY A 1 188 ? 3.899 28.167 -13.046 1.00 68.12 188 GLY A C 1
ATOM 1510 O O . GLY A 1 188 ? 4.304 29.128 -13.699 1.00 68.12 188 GLY A O 1
ATOM 1511 N N . ARG A 1 189 ? 4.688 27.113 -12.811 1.00 62.75 189 ARG A N 1
ATOM 1512 C CA . ARG A 1 189 ? 6.060 26.952 -13.310 1.00 62.75 189 ARG A CA 1
ATOM 1513 C C . ARG A 1 189 ? 6.208 25.543 -13.852 1.00 62.75 189 ARG A C 1
ATOM 1515 O O . ARG A 1 189 ? 5.946 24.614 -13.100 1.00 62.75 189 ARG A O 1
ATOM 1522 N N . LYS A 1 190 ? 6.716 25.421 -15.088 1.00 58.16 190 LYS A N 1
ATOM 1523 C CA . LYS A 1 190 ? 7.122 24.149 -15.711 1.00 58.16 190 LYS A CA 1
ATOM 1524 C C . LYS A 1 190 ? 8.219 23.494 -14.879 1.00 58.16 190 LYS A C 1
ATOM 1526 O O . LYS A 1 190 ? 9.411 23.704 -15.121 1.00 58.16 190 LYS A O 1
ATOM 1531 N N . ARG A 1 191 ? 7.836 22.759 -13.844 1.00 58.94 191 ARG A N 1
ATOM 1532 C CA . ARG A 1 191 ? 8.770 22.028 -12.993 1.00 58.94 191 ARG A CA 1
ATOM 1533 C C . ARG A 1 191 ? 8.748 20.602 -13.492 1.00 58.94 191 ARG A C 1
ATOM 1535 O O . ARG A 1 191 ? 7.802 19.879 -13.225 1.00 58.94 191 ARG A O 1
ATOM 1542 N N . LYS A 1 192 ? 9.823 20.193 -14.177 1.00 56.41 192 LYS A N 1
ATOM 1543 C CA . LYS A 1 192 ? 10.029 18.784 -14.520 1.00 56.41 192 LYS A CA 1
ATOM 1544 C C . LYS A 1 192 ? 9.986 17.977 -13.232 1.00 56.41 192 LYS A C 1
ATOM 1546 O O . LYS A 1 192 ? 10.922 18.026 -12.425 1.00 56.41 192 LYS A O 1
ATOM 1551 N N . ILE A 1 193 ? 8.892 17.259 -13.024 1.00 59.59 193 ILE A N 1
ATOM 1552 C CA . ILE A 1 193 ? 8.877 16.208 -12.029 1.00 59.59 193 ILE A CA 1
ATOM 1553 C C . ILE A 1 193 ? 9.855 15.186 -12.579 1.00 59.59 193 ILE A C 1
ATOM 1555 O O . ILE A 1 193 ? 9.851 14.839 -13.754 1.00 59.59 193 ILE A O 1
ATOM 1559 N N . ARG A 1 194 ? 10.821 14.790 -11.759 1.00 54.28 194 ARG A N 1
ATOM 1560 C CA . ARG A 1 194 ? 11.760 13.755 -12.163 1.00 54.28 194 ARG A CA 1
ATOM 1561 C C . ARG A 1 194 ? 10.940 12.467 -12.214 1.00 54.28 194 ARG A C 1
ATOM 1563 O O . ARG A 1 194 ? 10.770 11.833 -11.173 1.00 54.28 194 ARG A O 1
ATOM 1570 N N . SER A 1 195 ? 10.355 12.164 -13.376 1.00 53.59 195 SER A N 1
ATOM 1571 C CA . SER A 1 195 ? 9.673 10.897 -13.618 1.00 53.59 195 SER A CA 1
ATOM 1572 C C . SER A 1 195 ? 10.603 9.792 -13.136 1.00 53.59 195 SER A C 1
ATOM 1574 O O . SER A 1 195 ? 11.794 9.763 -13.464 1.00 53.59 195 SER A O 1
ATOM 1576 N N . LYS A 1 196 ? 10.083 8.944 -12.248 1.00 55.72 196 LYS A N 1
ATOM 1577 C CA . LYS A 1 196 ? 10.860 7.873 -11.622 1.00 55.72 196 LYS A CA 1
ATOM 1578 C C . LYS A 1 196 ? 11.180 6.748 -12.600 1.00 55.72 196 LYS A C 1
ATOM 1580 O O . LYS A 1 196 ? 11.931 5.855 -12.225 1.00 55.72 196 LYS A O 1
ATOM 1585 N N . SER A 1 197 ? 10.680 6.780 -13.833 1.00 58.00 197 SER A N 1
ATOM 1586 C CA . SER A 1 197 ? 11.107 5.807 -14.826 1.00 58.00 197 SER A CA 1
ATOM 1587 C C . SER A 1 197 ? 12.555 6.095 -15.214 1.00 58.00 197 SER A C 1
ATOM 1589 O O . SER A 1 197 ? 12.857 7.104 -15.854 1.00 58.00 197 SER A O 1
ATOM 1591 N N . ILE A 1 198 ? 13.470 5.193 -14.850 1.00 61.97 198 ILE A N 1
ATOM 1592 C CA . ILE A 1 198 ? 14.748 5.097 -15.558 1.00 61.97 198 ILE A CA 1
ATOM 1593 C C . ILE A 1 198 ? 14.371 4.902 -17.020 1.00 61.97 198 ILE A C 1
ATOM 1595 O O . ILE A 1 198 ? 13.711 3.922 -17.361 1.00 61.97 198 ILE A O 1
ATOM 1599 N N . SER A 1 199 ? 14.727 5.860 -17.878 1.00 70.12 199 SER A N 1
ATOM 1600 C CA . SER A 1 199 ? 14.650 5.630 -19.318 1.00 70.12 199 SER A CA 1
ATOM 1601 C C . SER A 1 199 ? 15.395 4.331 -19.589 1.00 70.12 199 SER A C 1
ATOM 1603 O O . SER A 1 199 ? 16.511 4.182 -19.099 1.00 70.12 199 SER A O 1
ATOM 1605 N N . SER A 1 200 ? 14.803 3.389 -20.318 1.00 77.25 200 SER A N 1
ATOM 1606 C CA . SER A 1 200 ? 15.438 2.106 -20.649 1.00 77.25 200 SER A CA 1
ATOM 1607 C C . SER A 1 200 ? 16.897 2.284 -21.102 1.00 77.25 200 SER A C 1
ATOM 1609 O O . SER A 1 200 ? 17.765 1.494 -20.739 1.00 77.25 200 SER A O 1
ATOM 1611 N N . LEU A 1 201 ? 17.191 3.405 -21.767 1.00 80.06 201 LEU A N 1
ATOM 1612 C CA . LEU A 1 201 ? 18.530 3.867 -22.135 1.00 80.06 201 LEU A CA 1
ATOM 1613 C C . LEU A 1 201 ? 19.522 3.991 -20.969 1.00 80.06 201 LEU A C 1
ATOM 1615 O O . LEU A 1 201 ? 20.675 3.615 -21.120 1.00 80.06 201 LEU A O 1
ATOM 1619 N N . LEU A 1 202 ? 19.111 4.509 -19.812 1.00 84.12 202 LEU A N 1
ATOM 1620 C CA . LEU A 1 202 ? 19.962 4.609 -18.624 1.00 84.12 202 LEU A CA 1
ATOM 1621 C C . LEU A 1 202 ? 20.229 3.232 -18.007 1.00 84.12 202 LEU A C 1
ATOM 1623 O O . LEU A 1 202 ? 21.354 2.973 -17.598 1.00 84.12 202 LEU A O 1
ATOM 1627 N N . TYR A 1 203 ? 19.237 2.336 -17.971 1.00 85.69 203 TYR A N 1
ATOM 1628 C CA . TYR A 1 203 ? 19.421 0.970 -17.463 1.00 85.69 203 TYR A CA 1
ATOM 1629 C C . TYR A 1 203 ? 20.410 0.186 -18.334 1.00 85.69 203 TYR A C 1
ATOM 1631 O O . TYR A 1 203 ? 21.426 -0.302 -17.837 1.00 85.69 203 TYR A O 1
ATOM 1639 N N . PHE A 1 204 ? 20.168 0.146 -19.649 1.00 88.25 204 PHE A N 1
ATOM 1640 C CA . PHE A 1 204 ? 21.082 -0.493 -20.597 1.00 88.25 204 PHE A CA 1
ATOM 1641 C C . PHE A 1 204 ? 22.433 0.226 -20.668 1.00 88.25 204 PHE A C 1
ATOM 1643 O O . PHE A 1 204 ? 23.466 -0.426 -20.798 1.00 88.25 204 PHE A O 1
ATOM 1650 N N . GLY A 1 205 ? 22.444 1.551 -20.510 1.00 90.25 205 GLY A N 1
ATOM 1651 C CA . GLY A 1 205 ? 23.657 2.358 -20.430 1.00 90.25 205 GLY A CA 1
ATOM 1652 C C . GLY A 1 205 ? 24.529 1.979 -19.237 1.00 90.25 205 GLY A C 1
ATOM 1653 O O . GLY A 1 205 ? 25.724 1.757 -19.411 1.00 90.25 205 GLY A O 1
ATOM 1654 N N . PHE A 1 206 ? 23.951 1.821 -18.042 1.00 90.62 206 PHE A N 1
ATOM 1655 C CA . PHE A 1 206 ? 24.699 1.363 -16.870 1.00 90.62 206 PHE A CA 1
ATOM 1656 C C . PHE A 1 206 ? 25.238 -0.054 -17.055 1.00 90.62 206 PHE A C 1
ATOM 1658 O O . PHE A 1 206 ? 26.411 -0.279 -16.769 1.00 90.62 206 PHE A O 1
ATOM 1665 N N . ILE A 1 207 ? 24.440 -0.986 -17.590 1.00 92.06 207 ILE A N 1
ATOM 1666 C CA . ILE A 1 207 ? 24.927 -2.341 -17.899 1.00 92.06 207 ILE A CA 1
ATOM 1667 C C . ILE A 1 207 ? 26.107 -2.266 -18.869 1.00 92.06 207 ILE A C 1
ATOM 1669 O O . ILE A 1 207 ? 27.133 -2.895 -18.622 1.00 92.06 207 ILE A O 1
ATOM 1673 N N . GLY A 1 208 ? 25.996 -1.465 -19.931 1.00 92.25 208 GLY A N 1
ATOM 1674 C CA . GLY A 1 208 ? 27.068 -1.260 -20.902 1.00 92.25 208 GLY A CA 1
ATOM 1675 C C . GLY A 1 208 ? 28.336 -0.688 -20.269 1.00 92.25 208 GLY A C 1
ATOM 1676 O O . GLY A 1 208 ? 29.415 -1.225 -20.490 1.00 92.25 208 GLY A O 1
ATOM 1677 N N . ILE A 1 209 ? 28.213 0.344 -19.428 1.00 93.81 209 ILE A N 1
ATOM 1678 C CA . ILE A 1 209 ? 29.347 0.976 -18.734 1.00 93.81 209 ILE A CA 1
ATOM 1679 C C . ILE A 1 209 ? 30.026 -0.005 -17.776 1.00 93.81 209 ILE A C 1
ATOM 1681 O O . ILE A 1 209 ? 31.248 -0.120 -17.799 1.00 93.81 209 ILE A O 1
ATOM 1685 N N . PHE A 1 210 ? 29.265 -0.735 -16.956 1.00 93.44 210 PHE A N 1
ATOM 1686 C CA . PHE A 1 210 ? 29.838 -1.714 -16.029 1.00 93.44 210 PHE A CA 1
ATOM 1687 C C . PHE A 1 210 ? 30.456 -2.906 -16.761 1.00 93.44 210 PHE A C 1
ATOM 1689 O O . PHE A 1 210 ? 31.511 -3.383 -16.350 1.00 93.44 210 PHE A O 1
ATOM 1696 N N . THR A 1 211 ? 29.845 -3.351 -17.861 1.00 93.69 211 THR A N 1
ATOM 1697 C CA . THR A 1 211 ? 30.378 -4.454 -18.671 1.00 93.69 211 THR A CA 1
ATOM 1698 C C . THR A 1 211 ? 31.666 -4.029 -19.368 1.00 93.69 211 THR A C 1
ATOM 1700 O O . THR A 1 211 ? 32.685 -4.683 -19.192 1.00 93.69 211 THR A O 1
ATOM 1703 N N . LEU A 1 212 ? 31.668 -2.908 -20.098 1.00 93.31 212 LEU A N 1
ATOM 1704 C CA . LEU A 1 212 ? 32.854 -2.416 -20.807 1.00 93.31 212 LEU A CA 1
ATOM 1705 C C . LEU A 1 212 ? 33.965 -1.993 -19.842 1.00 93.31 212 LEU A C 1
ATOM 1707 O O . LEU A 1 212 ? 35.122 -2.336 -20.062 1.00 93.31 212 LEU A O 1
ATOM 1711 N N . GLY A 1 213 ? 33.622 -1.289 -18.762 1.00 93.12 213 GLY A N 1
ATOM 1712 C CA . GLY A 1 213 ? 34.579 -0.862 -17.744 1.00 93.12 213 GLY A CA 1
ATOM 1713 C C . GLY A 1 213 ? 35.187 -2.044 -16.992 1.00 93.12 213 GLY A C 1
ATOM 1714 O O . GLY A 1 213 ? 36.405 -2.126 -16.866 1.00 93.12 213 GLY A O 1
ATOM 1715 N N . GLY A 1 214 ? 34.360 -2.996 -16.550 1.00 90.81 214 GLY A N 1
ATOM 1716 C CA . GLY A 1 214 ? 34.828 -4.216 -15.892 1.00 90.81 214 GLY A CA 1
ATOM 1717 C C . GLY A 1 214 ? 35.676 -5.090 -16.816 1.00 90.81 214 GLY A C 1
ATOM 1718 O O . GLY A 1 214 ? 36.708 -5.609 -16.397 1.00 90.81 214 GLY A O 1
ATOM 1719 N N . TRP A 1 215 ? 35.289 -5.198 -18.087 1.00 92.75 215 TRP A N 1
ATOM 1720 C CA . TRP A 1 215 ? 36.000 -5.998 -19.084 1.00 92.75 215 TRP A CA 1
ATOM 1721 C C . TRP A 1 215 ? 37.348 -5.375 -19.448 1.00 92.75 215 TRP A C 1
ATOM 1723 O O . TRP A 1 215 ? 38.360 -6.072 -19.489 1.00 92.75 215 TRP A O 1
ATOM 1733 N N . PHE A 1 216 ? 37.391 -4.051 -19.610 1.00 91.69 216 PHE A N 1
ATOM 1734 C CA . PHE A 1 216 ? 38.632 -3.313 -19.825 1.00 91.69 216 PHE A CA 1
ATOM 1735 C C . PHE A 1 216 ? 39.591 -3.451 -18.638 1.00 91.69 216 PHE A C 1
ATOM 1737 O O . PHE A 1 216 ? 40.764 -3.749 -18.841 1.00 91.69 216 PHE A O 1
ATOM 1744 N N . LEU A 1 217 ? 39.102 -3.291 -17.402 1.00 90.44 217 LEU A N 1
ATOM 1745 C CA . LEU A 1 217 ? 39.927 -3.454 -16.200 1.00 90.44 217 LEU A CA 1
ATOM 1746 C C . LEU A 1 217 ? 40.480 -4.876 -16.069 1.00 90.44 217 LEU A C 1
ATOM 1748 O O . LEU A 1 217 ? 41.644 -5.049 -15.715 1.00 90.44 217 LEU A O 1
ATOM 1752 N N . PHE A 1 218 ? 39.670 -5.886 -16.386 1.00 89.00 218 PHE A N 1
ATOM 1753 C CA . PHE A 1 218 ? 40.098 -7.281 -16.363 1.00 89.00 218 PHE A CA 1
ATOM 1754 C C . PHE A 1 218 ? 41.221 -7.549 -17.377 1.00 89.00 218 PHE A C 1
ATOM 1756 O O . PHE A 1 218 ? 42.256 -8.115 -17.022 1.00 89.00 218 PHE A O 1
ATOM 1763 N N . LEU A 1 219 ? 41.064 -7.076 -18.618 1.00 88.19 219 LEU A N 1
ATOM 1764 C CA . LEU A 1 219 ? 42.082 -7.214 -19.663 1.00 88.19 219 LEU A CA 1
ATOM 1765 C C . LEU A 1 219 ? 43.350 -6.404 -19.370 1.00 88.19 219 LEU A C 1
ATOM 1767 O O . LEU A 1 219 ? 44.455 -6.896 -19.595 1.00 88.19 219 LEU A O 1
ATOM 1771 N N . ALA A 1 220 ? 43.212 -5.196 -18.823 1.00 87.50 220 ALA A N 1
ATOM 1772 C CA . ALA A 1 220 ? 44.344 -4.378 -18.395 1.00 87.50 220 ALA A CA 1
ATOM 1773 C C . ALA A 1 220 ? 45.122 -5.037 -17.242 1.00 87.50 220 ALA A C 1
ATOM 1775 O O . ALA A 1 220 ? 46.354 -4.991 -17.223 1.00 87.50 220 ALA A O 1
ATOM 1776 N N . GLY A 1 221 ? 44.423 -5.696 -16.311 1.00 86.62 221 GLY A N 1
ATOM 1777 C CA . GLY A 1 221 ? 45.038 -6.494 -15.250 1.00 86.62 221 GLY A CA 1
ATOM 1778 C C . GLY A 1 221 ? 45.859 -7.656 -15.811 1.00 86.62 221 GLY A C 1
ATOM 1779 O O . GLY A 1 221 ? 47.030 -7.798 -15.472 1.00 86.62 221 GLY A O 1
ATOM 1780 N N . ILE A 1 222 ? 45.286 -8.419 -16.745 1.00 85.12 222 ILE A N 1
ATOM 1781 C CA . ILE A 1 222 ? 45.980 -9.516 -17.436 1.00 85.12 222 ILE A CA 1
ATOM 1782 C C . ILE A 1 222 ? 47.244 -9.021 -18.160 1.00 85.12 222 ILE A C 1
ATOM 1784 O O . ILE A 1 222 ? 48.305 -9.632 -18.023 1.00 85.12 222 ILE A O 1
ATOM 1788 N N . HIS A 1 223 ? 47.146 -7.894 -18.872 1.00 83.44 223 HIS A N 1
ATOM 1789 C CA . HIS A 1 223 ? 48.267 -7.291 -19.598 1.00 83.44 223 HIS A CA 1
ATOM 1790 C C . HIS A 1 223 ? 49.371 -6.765 -18.666 1.00 83.44 223 HIS A C 1
ATOM 1792 O O . HIS A 1 223 ? 50.541 -6.782 -19.026 1.00 83.44 223 HIS A O 1
ATOM 1798 N N . THR A 1 224 ? 49.026 -6.277 -17.472 1.00 82.88 224 THR A N 1
ATOM 1799 C CA . THR A 1 224 ? 50.016 -5.743 -16.517 1.00 82.88 224 THR A CA 1
ATOM 1800 C C . THR A 1 224 ? 50.705 -6.854 -15.723 1.00 82.88 224 THR A C 1
ATOM 1802 O O . THR A 1 224 ? 51.860 -6.709 -15.336 1.00 82.88 224 THR A O 1
ATOM 1805 N N . SER A 1 225 ? 50.014 -7.968 -15.467 1.00 79.25 225 SER A N 1
ATOM 1806 C CA . SER A 1 225 ? 50.546 -9.087 -14.676 1.00 79.25 225 SER A CA 1
ATOM 1807 C C . SER A 1 225 ? 51.362 -10.104 -15.476 1.00 79.25 225 SER A C 1
ATOM 1809 O O . SER A 1 225 ? 52.012 -10.949 -14.868 1.00 79.25 225 SER A O 1
ATOM 1811 N N . SER A 1 226 ? 51.341 -10.043 -16.807 1.00 75.31 226 SER A N 1
ATOM 1812 C CA . SER A 1 226 ? 52.016 -11.021 -17.663 1.00 75.31 226 SER A CA 1
ATOM 1813 C C . SER A 1 226 ? 52.981 -10.312 -18.611 1.00 75.31 226 SER A C 1
ATOM 1815 O O . SER A 1 226 ? 52.558 -9.491 -19.418 1.00 75.31 226 SER A O 1
ATOM 1817 N N . GLU A 1 227 ? 54.275 -10.631 -18.532 1.00 65.75 227 GLU A N 1
ATOM 1818 C CA . GLU A 1 227 ? 55.322 -9.894 -19.259 1.00 65.75 227 GLU A CA 1
ATOM 1819 C C . GLU A 1 227 ? 55.300 -10.102 -20.785 1.00 65.75 227 GLU A C 1
ATOM 1821 O O . GLU A 1 227 ? 55.820 -9.258 -21.512 1.00 65.75 227 GLU A O 1
ATOM 1826 N N . VAL A 1 228 ? 54.677 -11.173 -21.300 1.00 60.22 228 VAL A N 1
ATOM 1827 C CA . VAL A 1 228 ? 54.533 -11.418 -22.748 1.00 60.22 228 VAL A CA 1
ATOM 1828 C C . VAL A 1 228 ? 53.257 -12.223 -23.028 1.00 60.22 228 VAL A C 1
ATOM 1830 O O . VAL A 1 228 ? 53.272 -13.448 -22.973 1.00 60.22 228 VAL A O 1
ATOM 1833 N N . ILE A 1 229 ? 52.145 -11.553 -23.339 1.00 68.75 229 ILE A N 1
ATOM 1834 C CA . ILE A 1 229 ? 50.930 -12.216 -23.845 1.00 68.75 229 ILE A CA 1
ATOM 1835 C C . ILE A 1 229 ? 50.886 -12.045 -25.360 1.00 68.75 229 ILE A C 1
ATOM 1837 O O . ILE A 1 229 ? 50.922 -10.925 -25.871 1.00 68.75 229 ILE A O 1
ATOM 1841 N N . GLY A 1 230 ? 50.782 -13.152 -26.095 1.00 79.25 230 GLY A N 1
ATOM 1842 C CA . GLY A 1 230 ? 50.552 -13.097 -27.537 1.00 79.25 230 GLY A CA 1
ATOM 1843 C C . GLY A 1 230 ? 49.162 -12.537 -27.858 1.00 79.25 230 GLY A C 1
ATOM 1844 O O . GLY A 1 230 ? 48.190 -12.833 -27.164 1.00 79.25 230 GLY A O 1
ATOM 1845 N N . TYR A 1 231 ? 49.021 -11.787 -28.956 1.00 78.75 231 TYR A N 1
ATOM 1846 C CA . TYR A 1 231 ? 47.729 -11.210 -29.368 1.00 78.75 231 TYR A CA 1
ATOM 1847 C C . TYR A 1 231 ? 46.581 -12.241 -29.441 1.00 78.75 231 TYR A C 1
ATOM 1849 O O . TYR A 1 231 ? 45.432 -11.900 -29.168 1.00 78.75 231 TYR A O 1
ATOM 1857 N N . GLY A 1 232 ? 46.882 -13.508 -29.755 1.00 83.00 232 GLY A N 1
ATOM 1858 C CA . GLY A 1 232 ? 45.898 -14.597 -29.772 1.00 83.00 232 GLY A CA 1
ATOM 1859 C C . GLY A 1 232 ? 45.388 -15.014 -28.386 1.00 83.00 232 GLY A C 1
ATOM 1860 O O . GLY A 1 232 ? 44.195 -15.254 -28.220 1.00 83.00 232 GLY A O 1
ATOM 1861 N N . GLU A 1 233 ? 46.255 -15.047 -27.374 1.00 83.00 233 GLU A N 1
ATOM 1862 C CA . GLU A 1 233 ? 45.883 -15.380 -25.989 1.00 83.00 233 GLU A CA 1
ATOM 1863 C C . GLU A 1 233 ? 45.096 -14.237 -25.333 1.00 83.00 233 GLU A C 1
ATOM 1865 O O . GLU A 1 233 ? 44.132 -14.464 -24.594 1.00 83.00 233 GLU A O 1
ATOM 1870 N N . MET A 1 234 ? 45.440 -12.992 -25.677 1.00 83.75 234 MET A N 1
ATOM 1871 C CA . MET A 1 234 ? 44.668 -11.816 -25.279 1.00 83.75 234 MET A CA 1
ATOM 1872 C C . MET A 1 234 ? 43.265 -11.830 -25.906 1.00 83.75 234 MET A C 1
ATOM 1874 O O . MET A 1 234 ? 42.282 -11.555 -25.224 1.00 83.75 234 MET A O 1
ATOM 1878 N N . LEU A 1 235 ? 43.142 -12.216 -27.181 1.00 85.69 235 LEU A N 1
ATOM 1879 C CA . LEU A 1 235 ? 41.841 -12.360 -27.839 1.00 85.69 235 LEU A CA 1
ATOM 1880 C C . LEU A 1 235 ? 40.999 -13.468 -27.183 1.00 85.69 235 LEU A C 1
ATOM 1882 O O . LEU A 1 235 ? 39.816 -13.271 -26.908 1.00 85.69 235 LEU A O 1
ATOM 1886 N N . LEU A 1 236 ? 41.608 -14.621 -26.899 1.00 87.69 236 LEU A N 1
ATOM 1887 C CA . LEU A 1 236 ? 40.918 -15.756 -26.288 1.00 87.69 236 LEU A CA 1
ATOM 1888 C C . LEU A 1 236 ? 40.416 -15.420 -24.876 1.00 87.69 236 LEU A C 1
ATOM 1890 O O . LEU A 1 236 ? 39.255 -15.672 -24.551 1.00 87.69 236 LEU A O 1
ATOM 1894 N N . SER A 1 237 ? 41.263 -14.798 -24.053 1.00 85.56 237 SER A N 1
ATOM 1895 C CA . SER A 1 237 ? 40.878 -14.339 -22.713 1.00 85.56 237 SER A CA 1
ATOM 1896 C C . SER A 1 237 ? 39.799 -13.255 -22.762 1.00 85.56 237 SER A C 1
ATOM 1898 O O . SER A 1 237 ? 38.873 -13.290 -21.950 1.00 85.56 237 SER A O 1
ATOM 1900 N N . ALA A 1 238 ? 39.835 -12.347 -23.741 1.00 88.62 238 ALA A N 1
ATOM 1901 C CA . ALA A 1 238 ? 38.793 -11.345 -23.951 1.00 88.62 238 ALA A CA 1
ATOM 1902 C C . ALA A 1 238 ? 37.430 -11.980 -24.260 1.00 88.62 238 ALA A C 1
ATOM 1904 O O . ALA A 1 238 ? 36.433 -11.615 -23.636 1.00 88.62 238 ALA A O 1
ATOM 1905 N N . VAL A 1 239 ? 37.388 -12.972 -25.153 1.00 91.38 239 VAL A N 1
ATOM 1906 C CA . VAL A 1 239 ? 36.146 -13.677 -25.513 1.00 91.38 239 VAL A CA 1
ATOM 1907 C C . VAL A 1 239 ? 35.588 -14.469 -24.328 1.00 91.38 239 VAL A C 1
ATOM 1909 O O . VAL A 1 239 ? 34.398 -14.373 -24.033 1.00 91.38 239 VAL A O 1
ATOM 1912 N N . ILE A 1 240 ? 36.436 -15.213 -23.613 1.00 92.00 240 ILE A N 1
ATOM 1913 C CA . ILE A 1 240 ? 36.001 -16.051 -22.483 1.00 92.00 240 ILE A CA 1
ATOM 1914 C C . ILE A 1 240 ? 35.540 -15.196 -21.296 1.00 92.00 240 ILE A C 1
ATOM 1916 O O . ILE A 1 240 ? 34.550 -15.528 -20.648 1.00 92.00 240 ILE A O 1
ATOM 1920 N N . SER A 1 241 ? 36.232 -14.090 -21.012 1.00 90.56 241 SER A N 1
ATOM 1921 C CA . SER A 1 241 ? 35.921 -13.219 -19.869 1.00 90.56 241 SER A CA 1
ATOM 1922 C C . SER A 1 241 ? 34.703 -12.322 -20.078 1.00 90.56 241 SER A C 1
ATOM 1924 O O . SER A 1 241 ? 34.123 -11.849 -19.101 1.00 90.56 241 SER A O 1
ATOM 1926 N N . PHE A 1 242 ? 34.265 -12.111 -21.320 1.00 92.50 242 PHE A N 1
ATOM 1927 C CA . PHE A 1 242 ? 33.124 -11.245 -21.603 1.00 92.50 242 PHE A CA 1
ATOM 1928 C C . PHE A 1 242 ? 31.828 -11.742 -20.941 1.00 92.50 242 PHE A C 1
ATOM 1930 O O . PHE A 1 242 ? 31.131 -10.969 -20.285 1.00 92.50 242 PHE A O 1
ATOM 1937 N N . LEU A 1 243 ? 31.531 -13.042 -21.051 1.00 92.94 243 LEU A N 1
ATOM 1938 C CA . LEU A 1 243 ? 30.335 -13.651 -20.456 1.00 92.94 243 LEU A CA 1
ATOM 1939 C C . LEU A 1 243 ? 30.256 -13.485 -18.924 1.00 92.94 243 LEU A C 1
ATOM 1941 O O . LEU A 1 243 ? 29.238 -12.976 -18.443 1.00 92.94 243 LEU A O 1
ATOM 1945 N N . PRO A 1 244 ? 31.282 -13.862 -18.131 1.00 93.12 244 PRO A N 1
ATOM 1946 C CA . PRO A 1 244 ? 31.228 -13.688 -16.686 1.00 93.12 244 PRO A CA 1
ATOM 1947 C C . PRO A 1 244 ? 31.172 -12.209 -16.290 1.00 93.12 244 PRO A C 1
ATOM 1949 O O . PRO A 1 244 ? 30.362 -11.858 -15.432 1.00 93.12 244 PRO A O 1
ATOM 1952 N N . VAL A 1 245 ? 31.934 -11.323 -16.943 1.00 93.31 245 VAL A N 1
ATOM 1953 C CA . VAL A 1 245 ? 31.895 -9.880 -16.642 1.00 93.31 245 VAL A CA 1
ATOM 1954 C C . VAL A 1 245 ? 30.510 -9.287 -16.912 1.00 93.31 245 VAL A C 1
ATOM 1956 O O . VAL A 1 245 ? 29.990 -8.550 -16.074 1.00 93.31 245 VAL A O 1
ATOM 1959 N N . TRP A 1 246 ? 29.874 -9.648 -18.029 1.00 94.12 246 TRP A N 1
ATOM 1960 C CA . TRP A 1 246 ? 28.507 -9.222 -18.327 1.00 94.12 246 TRP A CA 1
ATOM 1961 C C . TRP A 1 246 ? 27.524 -9.727 -17.261 1.00 94.12 246 TRP A C 1
ATOM 1963 O O . TRP A 1 246 ? 26.728 -8.948 -16.732 1.00 94.12 246 TRP A O 1
ATOM 1973 N N . SER A 1 247 ? 27.611 -11.001 -16.867 1.00 93.88 247 SER A N 1
ATOM 1974 C CA . SER A 1 247 ? 26.728 -11.547 -15.826 1.00 93.88 247 SER A CA 1
ATOM 1975 C C . SER A 1 247 ? 26.850 -10.794 -14.490 1.00 93.88 247 SER A C 1
ATOM 1977 O O . SER A 1 247 ? 25.837 -10.472 -13.865 1.00 93.88 247 SER A O 1
ATOM 1979 N N . ILE A 1 248 ? 28.076 -10.419 -14.100 1.00 94.38 248 ILE A N 1
ATOM 1980 C CA . ILE A 1 248 ? 28.348 -9.635 -12.889 1.00 94.38 248 ILE A CA 1
ATOM 1981 C C . ILE A 1 248 ? 27.778 -8.219 -13.030 1.00 94.38 248 ILE A C 1
ATOM 1983 O O . ILE A 1 248 ? 27.126 -7.726 -12.110 1.00 94.38 248 ILE A O 1
ATOM 1987 N N . ALA A 1 249 ? 27.965 -7.575 -14.185 1.00 93.62 249 ALA A N 1
ATOM 1988 C CA . ALA A 1 249 ? 27.440 -6.239 -14.450 1.00 93.62 249 ALA A CA 1
ATOM 1989 C C . ALA A 1 249 ? 25.905 -6.195 -14.361 1.00 93.62 249 ALA A C 1
ATOM 1991 O O . ALA A 1 249 ? 25.358 -5.303 -13.709 1.00 93.62 249 ALA A O 1
ATOM 1992 N N . ILE A 1 250 ? 25.204 -7.180 -14.940 1.00 93.75 250 ILE A N 1
ATOM 1993 C CA . ILE A 1 250 ? 23.744 -7.306 -14.799 1.00 93.75 250 ILE A CA 1
ATOM 1994 C C . ILE A 1 250 ? 23.365 -7.457 -13.324 1.00 93.75 250 ILE A C 1
ATOM 1996 O O . ILE A 1 250 ? 22.451 -6.779 -12.857 1.00 93.75 250 ILE A O 1
ATOM 2000 N N . GLY A 1 251 ? 24.068 -8.317 -12.580 1.00 93.75 251 GLY A N 1
ATOM 2001 C CA . GLY A 1 251 ? 23.813 -8.538 -11.156 1.00 93.75 251 GLY A CA 1
ATOM 2002 C C . GLY A 1 251 ? 23.930 -7.257 -10.327 1.00 93.75 251 GLY A C 1
ATOM 2003 O O . GLY A 1 251 ? 23.028 -6.943 -9.551 1.00 93.75 251 GLY A O 1
ATOM 2004 N N . ILE A 1 252 ? 24.996 -6.478 -10.541 1.00 93.44 252 ILE A N 1
ATOM 2005 C CA . ILE A 1 252 ? 25.230 -5.199 -9.853 1.00 93.44 252 ILE A CA 1
ATOM 2006 C C . ILE A 1 252 ? 24.130 -4.191 -10.186 1.00 93.44 252 ILE A C 1
ATOM 2008 O O . ILE A 1 252 ? 23.577 -3.563 -9.280 1.00 93.44 252 ILE A O 1
ATOM 2012 N N . VAL A 1 253 ? 23.787 -4.040 -11.469 1.00 92.31 253 VAL A N 1
ATOM 2013 C CA . VAL A 1 253 ? 22.747 -3.092 -11.888 1.00 92.31 253 VAL A CA 1
ATOM 2014 C C . VAL A 1 253 ? 21.384 -3.513 -11.341 1.00 92.31 253 VAL A C 1
ATOM 2016 O O . VAL A 1 253 ? 20.678 -2.674 -10.789 1.00 92.31 253 VAL A O 1
ATOM 2019 N N . ASN A 1 254 ? 21.027 -4.797 -11.409 1.00 91.62 254 ASN A N 1
ATOM 2020 C CA . ASN A 1 254 ? 19.765 -5.299 -10.861 1.00 91.62 254 ASN A CA 1
ATOM 2021 C C . ASN A 1 254 ? 19.675 -5.084 -9.352 1.00 91.62 254 ASN A C 1
ATOM 2023 O O . ASN A 1 254 ? 18.656 -4.594 -8.871 1.00 91.62 254 ASN A O 1
ATOM 2027 N N . TRP A 1 255 ? 20.744 -5.385 -8.612 1.00 92.06 255 TRP A N 1
ATOM 2028 C CA . TRP A 1 255 ? 20.810 -5.127 -7.176 1.00 92.06 255 TRP A CA 1
ATOM 2029 C C . TRP A 1 255 ? 20.668 -3.635 -6.846 1.00 92.06 255 TRP A C 1
ATOM 2031 O O . TRP A 1 255 ? 19.944 -3.259 -5.923 1.00 92.06 255 TRP A O 1
ATOM 2041 N N . ALA A 1 256 ? 21.318 -2.761 -7.619 1.00 90.12 256 ALA A N 1
ATOM 2042 C CA . ALA A 1 256 ? 21.188 -1.321 -7.438 1.00 90.12 256 ALA A CA 1
ATOM 2043 C C . ALA A 1 256 ? 19.749 -0.856 -7.713 1.00 90.12 256 ALA A C 1
ATOM 2045 O O . ALA A 1 256 ? 19.181 -0.103 -6.923 1.00 90.12 256 ALA A O 1
ATOM 2046 N N . VAL A 1 257 ? 19.131 -1.338 -8.794 1.00 87.06 257 VAL A N 1
ATOM 2047 C CA . VAL A 1 257 ? 17.752 -0.995 -9.161 1.00 87.06 257 VAL A CA 1
ATOM 2048 C C . VAL A 1 257 ? 16.770 -1.447 -8.079 1.00 87.06 257 VAL A C 1
ATOM 2050 O O . VAL A 1 257 ? 15.978 -0.630 -7.613 1.00 87.06 257 VAL A O 1
ATOM 2053 N N . THR A 1 258 ? 16.838 -2.691 -7.603 1.00 86.62 258 THR A N 1
ATOM 2054 C CA . THR A 1 258 ? 15.903 -3.176 -6.570 1.00 86.62 258 THR A CA 1
ATOM 2055 C C . THR A 1 258 ? 16.052 -2.447 -5.236 1.00 86.62 258 THR A C 1
ATOM 2057 O O . THR A 1 258 ? 15.079 -2.326 -4.495 1.00 86.62 258 THR A O 1
ATOM 2060 N N . ARG A 1 259 ? 17.239 -1.907 -4.930 1.00 86.50 259 ARG A N 1
ATOM 2061 C CA . ARG A 1 259 ? 17.472 -1.113 -3.715 1.00 86.50 259 ARG A CA 1
ATOM 2062 C C . ARG A 1 259 ? 17.037 0.348 -3.846 1.00 86.50 259 ARG A C 1
ATOM 2064 O O . ARG A 1 259 ? 16.617 0.950 -2.859 1.00 86.50 259 ARG A O 1
ATOM 2071 N N . ILE A 1 260 ? 17.161 0.936 -5.036 1.00 84.38 260 ILE A N 1
ATOM 2072 C CA . ILE A 1 260 ? 16.819 2.345 -5.288 1.00 84.38 260 ILE A CA 1
ATOM 2073 C C . ILE A 1 260 ? 15.308 2.518 -5.493 1.00 84.38 260 ILE A C 1
ATOM 2075 O O . ILE A 1 260 ? 14.727 3.513 -5.046 1.00 84.38 260 ILE A O 1
ATOM 2079 N N . TYR A 1 261 ? 14.657 1.561 -6.157 1.00 75.31 261 TYR A N 1
ATOM 2080 C CA . TYR A 1 261 ? 13.248 1.660 -6.519 1.00 75.31 261 TYR A CA 1
ATOM 2081 C C . TYR A 1 261 ? 12.361 0.970 -5.494 1.00 75.31 261 TYR A C 1
ATOM 2083 O O . TYR A 1 261 ? 12.418 -0.238 -5.293 1.00 75.31 261 TYR A O 1
ATOM 2091 N N . LYS A 1 262 ? 11.490 1.760 -4.861 1.00 71.56 262 LYS A N 1
ATOM 2092 C CA . LYS A 1 262 ? 10.423 1.217 -4.019 1.00 71.56 262 LYS A CA 1
ATOM 2093 C C . LYS A 1 262 ? 9.365 0.551 -4.912 1.00 71.56 262 LYS A C 1
ATOM 2095 O O . LYS A 1 262 ? 8.985 1.176 -5.908 1.00 71.56 262 LYS A O 1
ATOM 2100 N N . PRO A 1 263 ? 8.868 -0.647 -4.553 1.00 75.44 263 PRO A N 1
ATOM 2101 C CA . PRO A 1 263 ? 7.750 -1.281 -5.242 1.00 75.44 263 PRO A CA 1
ATOM 2102 C C . PRO A 1 263 ? 6.563 -0.326 -5.376 1.00 75.44 263 PRO A C 1
ATOM 2104 O O . PRO A 1 263 ? 6.244 0.421 -4.446 1.00 75.44 263 PRO A O 1
ATOM 2107 N N . PHE A 1 264 ? 5.928 -0.335 -6.544 1.00 71.88 264 PHE A N 1
ATOM 2108 C CA . PHE A 1 264 ? 4.720 0.440 -6.784 1.00 71.88 264 PHE A CA 1
ATOM 2109 C C . PHE A 1 264 ? 3.508 -0.342 -6.271 1.00 71.88 264 PHE A C 1
ATOM 2111 O O . PHE A 1 264 ? 3.342 -1.515 -6.600 1.00 71.88 264 PHE A O 1
ATOM 2118 N N . HIS A 1 265 ? 2.674 0.301 -5.456 1.00 79.62 265 HIS A N 1
ATOM 2119 C CA . HIS A 1 265 ? 1.414 -0.288 -5.018 1.00 79.62 265 HIS A CA 1
ATOM 2120 C C . HIS A 1 265 ? 0.395 -0.174 -6.150 1.00 79.62 265 HIS A C 1
ATOM 2122 O O . HIS A 1 265 ? 0.052 0.940 -6.545 1.00 79.62 265 HIS A O 1
ATOM 2128 N N . ILE A 1 266 ? -0.092 -1.306 -6.655 1.00 86.31 266 ILE A N 1
ATOM 2129 C CA . ILE A 1 266 ? -1.130 -1.328 -7.688 1.00 86.31 266 ILE A CA 1
ATOM 2130 C C . ILE A 1 266 ? -2.479 -1.070 -7.006 1.00 86.31 266 ILE A C 1
ATOM 2132 O O . ILE A 1 266 ? -2.856 -1.859 -6.138 1.00 86.31 266 ILE A O 1
ATOM 2136 N N . PRO A 1 267 ? -3.192 0.017 -7.352 1.00 90.06 267 PRO A N 1
ATOM 2137 C CA . PRO A 1 267 ? -4.493 0.305 -6.766 1.00 90.06 267 PRO A CA 1
ATOM 2138 C C . PRO A 1 267 ? -5.520 -0.790 -7.094 1.00 90.06 267 PRO A C 1
ATOM 2140 O O . PRO A 1 267 ? -5.544 -1.299 -8.215 1.00 90.06 267 PRO A O 1
ATOM 2143 N N . LYS A 1 268 ? -6.361 -1.143 -6.120 1.00 91.38 268 LYS A N 1
ATOM 2144 C CA . LYS A 1 268 ? -7.358 -2.218 -6.194 1.00 91.38 268 LYS A CA 1
ATOM 2145 C C . LYS A 1 268 ? -8.776 -1.673 -6.044 1.00 91.38 268 LYS A C 1
ATOM 2147 O O . LYS A 1 268 ? -8.992 -0.659 -5.380 1.00 91.38 268 LYS A O 1
ATOM 2152 N N . LEU A 1 269 ? -9.732 -2.379 -6.646 1.00 90.56 269 LEU A N 1
ATOM 2153 C CA . LEU A 1 269 ? -11.164 -2.150 -6.458 1.00 90.56 269 LEU A CA 1
ATOM 2154 C C . LEU A 1 269 ? -11.704 -3.017 -5.318 1.00 90.56 269 LEU A C 1
ATOM 2156 O O . LEU A 1 269 ? -11.301 -4.167 -5.162 1.00 90.56 269 LEU A O 1
ATOM 2160 N N . GLU A 1 270 ? -12.637 -2.462 -4.557 1.00 89.00 270 GLU A N 1
ATOM 2161 C CA . GLU A 1 270 ? -13.359 -3.094 -3.459 1.00 89.00 270 GLU A CA 1
ATOM 2162 C C . GLU A 1 270 ? -14.709 -3.611 -3.975 1.00 89.00 270 GLU A C 1
ATOM 2164 O O . GLU A 1 270 ? -15.729 -2.925 -3.934 1.00 89.00 270 GLU A O 1
ATOM 2169 N N . LEU A 1 271 ? -14.717 -4.828 -4.521 1.00 83.88 271 LEU A N 1
ATOM 2170 C CA . LEU A 1 271 ? -15.900 -5.442 -5.137 1.00 83.88 271 LEU A CA 1
ATOM 2171 C C . LEU A 1 271 ? -16.673 -6.327 -4.141 1.00 83.88 271 LEU A C 1
ATOM 2173 O O . LEU A 1 271 ? -16.854 -7.518 -4.380 1.00 83.88 271 LEU A O 1
ATOM 2177 N N . LYS A 1 272 ? -17.144 -5.743 -3.027 1.00 79.19 272 LYS A N 1
ATOM 2178 C CA . LYS A 1 272 ? -17.850 -6.473 -1.943 1.00 79.19 272 LYS A CA 1
ATOM 2179 C C . LYS A 1 272 ? -19.102 -7.222 -2.405 1.00 79.19 272 LYS A C 1
ATOM 2181 O O . LYS A 1 272 ? -19.429 -8.270 -1.865 1.00 79.19 272 LYS A O 1
ATOM 2186 N N . GLU A 1 273 ? -19.812 -6.677 -3.389 1.00 81.81 273 GLU A N 1
ATOM 2187 C CA . GLU A 1 273 ? -21.053 -7.257 -3.930 1.00 81.81 273 GLU A CA 1
ATOM 2188 C C . GLU A 1 273 ? -20.794 -8.219 -5.108 1.00 81.81 273 GLU A C 1
ATOM 2190 O O . GLU A 1 273 ? -21.723 -8.641 -5.797 1.00 81.81 273 GLU A O 1
ATOM 2195 N N . GLY A 1 274 ? -19.529 -8.580 -5.350 1.00 82.19 274 GLY A N 1
ATOM 2196 C CA . GLY A 1 274 ? -19.096 -9.375 -6.494 1.00 82.19 274 GLY A CA 1
ATOM 2197 C C . GLY A 1 274 ? -18.727 -8.524 -7.712 1.00 82.19 274 GLY A C 1
ATOM 2198 O O . GLY A 1 274 ? -18.726 -7.296 -7.667 1.00 82.19 274 GLY A O 1
ATOM 2199 N N . ILE A 1 275 ? -18.370 -9.188 -8.818 1.00 85.56 275 ILE A N 1
ATOM 2200 C CA . ILE A 1 275 ? -17.879 -8.536 -10.043 1.00 85.56 275 ILE A CA 1
ATOM 2201 C C . ILE A 1 275 ? -19.066 -8.100 -10.929 1.00 85.56 275 ILE A C 1
ATOM 2203 O O . ILE A 1 275 ? -19.776 -8.965 -11.453 1.00 85.56 275 ILE A O 1
ATOM 2207 N N . PRO A 1 276 ? -19.268 -6.788 -11.169 1.00 86.62 276 PRO A N 1
ATOM 2208 C CA . PRO A 1 276 ? -20.319 -6.281 -12.055 1.00 86.62 276 PRO A CA 1
ATOM 2209 C C . PRO A 1 276 ? -20.163 -6.742 -13.508 1.00 86.62 276 PRO A C 1
ATOM 2211 O O . PRO A 1 276 ? -19.054 -7.008 -13.973 1.00 86.62 276 PRO A O 1
ATOM 2214 N N . GLU A 1 277 ? -21.255 -6.722 -14.285 1.00 87.25 277 GLU A N 1
ATOM 2215 C CA . GLU A 1 277 ? -21.223 -7.119 -15.705 1.00 87.25 277 GLU A CA 1
ATOM 2216 C C . GLU A 1 277 ? -20.205 -6.324 -16.538 1.00 87.25 277 GLU A C 1
ATOM 2218 O O . GLU A 1 277 ? -19.529 -6.907 -17.385 1.00 87.25 277 GLU A O 1
ATOM 2223 N N . LYS A 1 278 ? -20.035 -5.023 -16.245 1.00 85.50 278 LYS A N 1
ATOM 2224 C CA . LYS A 1 278 ? -19.044 -4.144 -16.899 1.00 85.50 278 LYS A CA 1
ATOM 2225 C C . LYS A 1 278 ? -17.601 -4.643 -16.719 1.00 85.50 278 LYS A C 1
ATOM 2227 O O . LYS A 1 278 ? -16.757 -4.361 -17.563 1.00 85.50 278 LYS A O 1
ATOM 2232 N N . TYR A 1 279 ? -17.321 -5.380 -15.642 1.00 85.06 279 TYR A N 1
ATOM 2233 C CA . TYR A 1 279 ? -15.982 -5.831 -15.255 1.00 85.06 279 TYR A CA 1
ATOM 2234 C C . TYR A 1 279 ? -15.822 -7.355 -15.314 1.00 85.06 279 TYR A C 1
ATOM 2236 O O . TYR A 1 279 ? -14.882 -7.897 -14.727 1.00 85.06 279 TYR A O 1
ATOM 2244 N N . ARG A 1 280 ? -16.721 -8.066 -16.017 1.00 87.31 280 ARG A N 1
ATOM 2245 C CA . ARG A 1 280 ? -16.618 -9.520 -16.209 1.00 87.31 280 ARG A CA 1
ATOM 2246 C C . ARG A 1 280 ? -15.238 -9.880 -16.739 1.00 87.31 280 ARG A C 1
ATOM 2248 O O . ARG A 1 280 ? -14.861 -9.516 -17.849 1.00 87.31 280 ARG A O 1
ATOM 2255 N N . THR A 1 281 ? -14.506 -10.616 -15.918 1.00 85.94 281 THR A N 1
ATOM 2256 C CA . THR A 1 281 ? -13.126 -10.999 -16.184 1.00 85.94 281 THR A CA 1
ATOM 2257 C C . THR A 1 281 ? -13.041 -12.516 -16.149 1.00 85.94 281 THR A C 1
ATOM 2259 O O . THR A 1 281 ? -13.589 -13.151 -15.251 1.00 85.94 281 THR A O 1
ATOM 2262 N N . MET A 1 282 ? -12.364 -13.102 -17.134 1.00 87.94 282 MET A N 1
ATOM 2263 C CA . MET A 1 282 ? -12.036 -14.523 -17.144 1.00 87.94 282 MET A CA 1
ATOM 2264 C C . MET A 1 282 ? -10.561 -14.678 -16.792 1.00 87.94 282 MET A C 1
ATOM 2266 O O . MET A 1 282 ? -9.696 -14.131 -17.476 1.00 87.94 282 MET A O 1
ATOM 2270 N N . VAL A 1 283 ? -10.272 -15.430 -15.734 1.00 83.56 283 VAL A N 1
ATOM 2271 C CA . VAL A 1 283 ? -8.897 -15.792 -15.389 1.00 83.56 283 VAL A CA 1
ATOM 2272 C C . VAL A 1 283 ? -8.492 -16.987 -16.245 1.00 83.56 283 VAL A C 1
ATOM 2274 O O . VAL A 1 283 ? -9.118 -18.043 -16.184 1.00 83.56 283 VAL A O 1
ATOM 2277 N N . VAL A 1 284 ? -7.447 -16.818 -17.055 1.00 87.88 284 VAL A N 1
ATOM 2278 C CA . VAL A 1 284 ? -6.882 -17.887 -17.887 1.00 87.88 284 VAL A CA 1
ATOM 2279 C C . VAL A 1 284 ? -5.562 -18.332 -17.276 1.00 87.88 284 VAL A C 1
ATOM 2281 O O . VAL A 1 284 ? -4.625 -17.541 -17.183 1.00 87.88 284 VAL A O 1
ATOM 2284 N N . ILE A 1 285 ? -5.482 -19.602 -16.875 1.00 85.06 285 ILE A N 1
ATOM 2285 C CA . ILE A 1 285 ? -4.261 -20.208 -16.335 1.00 85.06 285 ILE A CA 1
ATOM 2286 C C . ILE A 1 285 ? -3.657 -21.108 -17.426 1.00 85.06 285 ILE A C 1
ATOM 2288 O O . ILE A 1 285 ? -4.133 -22.231 -17.620 1.00 85.06 285 ILE A O 1
ATOM 2292 N N . PRO A 1 286 ? -2.641 -20.641 -18.180 1.00 88.62 286 PRO A N 1
ATOM 2293 C CA . PRO A 1 286 ? -2.015 -21.454 -19.214 1.00 88.62 286 PRO A CA 1
ATOM 2294 C C . PRO A 1 286 ? -1.264 -22.619 -18.563 1.00 88.62 286 PRO A C 1
ATOM 2296 O O . PRO A 1 286 ? -0.333 -22.416 -17.785 1.00 88.62 286 PRO A O 1
ATOM 2299 N N . THR A 1 287 ? -1.676 -23.847 -18.870 1.00 89.25 287 THR A N 1
ATOM 2300 C CA . THR A 1 287 ? -1.107 -25.065 -18.280 1.00 89.25 287 THR A CA 1
ATOM 2301 C C . THR A 1 287 ? -0.907 -26.141 -19.340 1.00 89.25 287 THR A C 1
ATOM 2303 O O . THR A 1 287 ? -1.671 -26.246 -20.299 1.00 89.25 287 THR A O 1
ATOM 2306 N N . LEU A 1 288 ? 0.155 -26.934 -19.184 1.00 92.12 288 LEU A N 1
ATOM 2307 C CA . LEU A 1 288 ? 0.389 -28.119 -20.006 1.00 92.12 288 LEU A CA 1
ATOM 2308 C C . LEU A 1 288 ? -0.321 -29.316 -19.372 1.00 92.12 288 LEU A C 1
ATOM 2310 O O . LEU A 1 288 ? -0.106 -29.619 -18.197 1.00 92.12 288 LEU A O 1
ATOM 2314 N N . LEU A 1 289 ? -1.142 -30.005 -20.163 1.00 91.81 289 LEU A N 1
ATOM 2315 C CA . LEU A 1 289 ? -1.882 -31.195 -19.746 1.00 91.81 289 LEU A CA 1
ATOM 2316 C C . LEU A 1 289 ? -1.064 -32.445 -20.092 1.00 91.81 289 LEU A C 1
ATOM 2318 O O . LEU A 1 289 ? -1.311 -33.104 -21.099 1.00 91.81 289 LEU A O 1
ATOM 2322 N N . THR A 1 290 ? -0.027 -32.716 -19.297 1.00 94.31 290 THR A N 1
ATOM 2323 C CA . THR A 1 290 ? 0.942 -33.793 -19.570 1.00 94.31 290 THR A CA 1
ATOM 2324 C C . THR A 1 290 ? 0.380 -35.189 -19.325 1.00 94.31 290 THR A C 1
ATOM 2326 O O . THR A 1 290 ? 0.713 -36.118 -20.055 1.00 94.31 290 THR A O 1
ATOM 2329 N N . ASP A 1 291 ? -0.467 -35.346 -18.308 1.00 95.38 291 ASP A N 1
ATOM 2330 C CA . ASP A 1 291 ? -1.013 -36.628 -17.869 1.00 95.38 291 ASP A CA 1
ATOM 2331 C C . ASP A 1 291 ? -2.261 -36.429 -16.985 1.00 95.38 291 ASP A C 1
ATOM 2333 O O . ASP A 1 291 ? -2.576 -35.319 -16.552 1.00 95.38 291 ASP A O 1
ATOM 2337 N N . VAL A 1 292 ? -2.980 -37.522 -16.708 1.00 95.00 292 VAL A N 1
ATOM 2338 C CA . VAL A 1 292 ? -4.224 -37.503 -15.916 1.00 95.00 292 VAL A CA 1
ATOM 2339 C C . VAL A 1 292 ? -3.988 -37.031 -14.479 1.00 95.00 292 VAL A C 1
ATOM 2341 O O . VAL A 1 292 ? -4.828 -36.326 -13.924 1.00 95.00 292 VAL A O 1
ATOM 2344 N N . LYS A 1 293 ? -2.846 -37.374 -13.872 1.00 94.56 293 LYS A N 1
ATOM 2345 C CA . LYS A 1 293 ? -2.529 -36.947 -12.506 1.00 94.56 293 LYS A CA 1
ATOM 2346 C C . LYS A 1 293 ? -2.356 -35.428 -12.459 1.00 94.56 293 LYS A C 1
ATOM 2348 O O . LYS A 1 293 ? -2.923 -34.785 -11.582 1.00 94.56 293 LYS A O 1
ATOM 2353 N N . ARG A 1 294 ? -1.664 -34.848 -13.443 1.00 92.75 294 ARG A N 1
ATOM 2354 C CA . ARG A 1 294 ? -1.492 -33.399 -13.563 1.00 92.75 294 ARG A CA 1
ATOM 2355 C C . ARG A 1 294 ? -2.824 -32.672 -13.729 1.00 92.75 294 ARG A C 1
ATOM 2357 O O . ARG A 1 294 ? -2.999 -31.606 -13.150 1.00 92.75 294 ARG A O 1
ATOM 2364 N N . VAL A 1 295 ? -3.769 -33.242 -14.479 1.00 93.50 295 VAL A N 1
ATOM 2365 C CA . VAL A 1 295 ? -5.128 -32.684 -14.596 1.00 93.50 295 VAL A CA 1
ATOM 2366 C C . VAL A 1 295 ? -5.820 -32.644 -13.232 1.00 93.50 295 VAL A C 1
ATOM 2368 O O . VAL A 1 295 ? -6.377 -31.611 -12.875 1.00 93.50 295 VAL A O 1
ATOM 2371 N N . MET A 1 296 ? -5.745 -33.726 -12.450 1.00 95.31 296 MET A N 1
ATOM 2372 C CA . MET A 1 296 ? -6.342 -33.768 -11.108 1.00 95.31 296 MET A CA 1
ATOM 2373 C C . MET A 1 296 ? -5.719 -32.729 -10.165 1.00 95.31 296 MET A C 1
ATOM 2375 O O . MET A 1 296 ? -6.453 -32.010 -9.494 1.00 95.31 296 MET A O 1
ATOM 2379 N N . GLU A 1 297 ? -4.389 -32.586 -10.175 1.00 93.38 297 GLU A N 1
ATOM 2380 C CA . GLU A 1 297 ? -3.686 -31.552 -9.397 1.00 93.38 297 GLU A CA 1
ATOM 2381 C C . GLU A 1 297 ? -4.131 -30.133 -9.785 1.00 93.38 297 GLU A C 1
ATOM 2383 O O . GLU A 1 297 ? -4.289 -29.271 -8.925 1.00 93.38 297 GLU A O 1
ATOM 2388 N N . LEU A 1 298 ? -4.340 -29.870 -11.080 1.00 92.44 298 LEU A N 1
ATOM 2389 C CA . LEU A 1 298 ? -4.790 -28.561 -11.558 1.00 92.44 298 LEU A CA 1
ATOM 2390 C C . LEU A 1 298 ? -6.218 -28.240 -11.104 1.00 92.44 298 LEU A C 1
ATOM 2392 O O . LEU A 1 298 ? -6.489 -27.098 -10.741 1.00 92.44 298 LEU A O 1
ATOM 2396 N N . VAL A 1 299 ? -7.116 -29.230 -11.097 1.00 91.56 299 VAL A N 1
ATOM 2397 C CA . VAL A 1 299 ? -8.487 -29.058 -10.590 1.00 91.56 299 VAL A CA 1
ATOM 2398 C C . VAL A 1 299 ? -8.474 -28.744 -9.093 1.00 91.56 299 VAL A C 1
ATOM 2400 O O . VAL A 1 299 ? -9.135 -27.798 -8.671 1.00 91.56 299 VAL A O 1
ATOM 2403 N N . GLU A 1 300 ? -7.671 -29.461 -8.306 1.00 92.81 300 GLU A N 1
ATOM 2404 C CA . GLU A 1 300 ? -7.509 -29.193 -6.870 1.00 92.81 300 GLU A CA 1
ATOM 2405 C C . GLU A 1 300 ? -6.932 -27.789 -6.621 1.00 92.81 300 GLU A C 1
ATOM 2407 O O . GLU A 1 300 ? -7.431 -27.039 -5.785 1.00 92.81 300 GLU A O 1
ATOM 2412 N N . GLN A 1 301 ? -5.937 -27.364 -7.408 1.00 90.81 301 GLN A N 1
ATOM 2413 C CA . GLN A 1 301 ? -5.408 -25.999 -7.328 1.00 90.81 301 GLN A CA 1
ATOM 2414 C C . GLN A 1 301 ? -6.462 -24.935 -7.656 1.00 90.81 301 GLN A C 1
ATOM 2416 O O . GLN A 1 301 ? -6.490 -23.890 -7.006 1.00 90.81 301 GLN A O 1
ATOM 2421 N N . MET A 1 302 ? -7.340 -25.182 -8.633 1.00 89.44 302 MET A N 1
ATOM 2422 C CA . MET A 1 302 ? -8.446 -24.270 -8.939 1.00 89.44 302 MET A CA 1
ATOM 2423 C C . MET A 1 302 ? -9.434 -24.152 -7.775 1.00 89.44 302 MET A C 1
ATOM 2425 O O . MET A 1 302 ? -9.895 -23.048 -7.487 1.00 89.44 302 MET A O 1
ATOM 2429 N N . GLU A 1 303 ? -9.724 -25.254 -7.084 1.00 89.56 303 GLU A N 1
ATOM 2430 C CA . GLU A 1 303 ? -10.558 -25.245 -5.880 1.00 89.56 303 GLU A CA 1
ATOM 2431 C C . GLU A 1 303 ? -9.900 -24.445 -4.749 1.00 89.56 303 GLU A C 1
ATOM 2433 O O . GLU A 1 303 ? -10.541 -23.579 -4.153 1.00 89.56 303 GLU A O 1
ATOM 2438 N N . VAL A 1 304 ? -8.599 -24.642 -4.515 1.00 90.56 304 VAL A N 1
ATOM 2439 C CA . VAL A 1 304 ? -7.839 -23.857 -3.528 1.00 90.56 304 VAL A CA 1
ATOM 2440 C C . VAL A 1 304 ? -7.883 -22.363 -3.858 1.00 90.56 304 VAL A C 1
ATOM 2442 O O . VAL A 1 304 ? -8.122 -21.553 -2.965 1.00 90.56 304 VAL A O 1
ATOM 2445 N N . PHE A 1 305 ? -7.700 -21.972 -5.124 1.00 86.06 305 PHE A N 1
ATOM 2446 C CA . PHE A 1 305 ? -7.789 -20.562 -5.522 1.00 86.06 305 PHE A CA 1
ATOM 2447 C C . PHE A 1 305 ? -9.186 -19.972 -5.340 1.00 86.06 305 PHE A C 1
ATOM 2449 O O . PHE A 1 305 ? -9.300 -18.792 -5.008 1.00 86.06 305 PHE A O 1
ATOM 2456 N N . TYR A 1 306 ? -10.233 -20.769 -5.556 1.00 82.69 306 TYR A N 1
ATOM 2457 C CA . TYR A 1 306 ? -11.605 -20.348 -5.309 1.00 82.69 306 TYR A CA 1
ATOM 2458 C C . TYR A 1 306 ? -11.859 -20.129 -3.812 1.00 82.69 306 TYR A C 1
ATOM 2460 O O . TYR A 1 306 ? -12.354 -19.073 -3.430 1.00 82.69 306 TYR A O 1
ATOM 2468 N N . LEU A 1 307 ? -11.464 -21.081 -2.962 1.00 86.56 307 LEU A N 1
ATOM 2469 C CA . LEU A 1 307 ? -11.661 -21.001 -1.512 1.00 86.56 307 LEU A CA 1
ATOM 2470 C C . LEU A 1 307 ? -10.821 -19.897 -0.857 1.00 86.56 307 LEU A C 1
ATOM 2472 O O . LEU A 1 307 ? -11.285 -19.241 0.070 1.00 86.56 307 LEU A O 1
ATOM 2476 N N . ALA A 1 308 ? -9.603 -19.661 -1.349 1.00 84.38 308 ALA A N 1
ATOM 2477 C CA . ALA A 1 308 ? -8.712 -18.636 -0.809 1.00 84.38 308 ALA A CA 1
ATOM 2478 C C . ALA A 1 308 ? -9.163 -17.192 -1.107 1.00 84.38 308 ALA A C 1
ATOM 2480 O O . ALA A 1 308 ? -8.645 -16.272 -0.483 1.00 84.38 308 ALA A O 1
ATOM 2481 N N . ASN A 1 309 ? -10.092 -16.983 -2.049 1.00 72.81 309 ASN A N 1
ATOM 2482 C CA . ASN A 1 309 ? -10.567 -15.660 -2.479 1.00 72.81 309 ASN A CA 1
ATOM 2483 C C . ASN A 1 309 ? -12.096 -15.507 -2.317 1.00 72.81 309 ASN A C 1
ATOM 2485 O O . ASN A 1 309 ? -12.752 -14.939 -3.189 1.00 72.81 309 ASN A O 1
ATOM 2489 N N . GLN A 1 310 ? -12.679 -16.064 -1.248 1.00 65.00 310 GLN A N 1
ATOM 2490 C CA . GLN A 1 310 ? -14.112 -15.911 -0.933 1.00 65.00 310 GLN A CA 1
ATOM 2491 C C . GLN A 1 310 ? -14.461 -14.626 -0.157 1.00 65.00 310 GLN A C 1
ATOM 2493 O O . GLN A 1 310 ? -15.645 -14.365 0.057 1.00 65.00 310 GLN A O 1
ATOM 2498 N N . GLU A 1 311 ? -13.459 -13.843 0.252 1.00 51.53 311 GLU A N 1
ATOM 2499 C CA . GLU A 1 311 ? -13.599 -12.518 0.884 1.00 51.53 311 GLU A CA 1
ATOM 2500 C C . GLU A 1 311 ? -13.313 -11.393 -0.118 1.00 51.53 311 GLU A C 1
ATOM 2502 O O . GLU A 1 311 ? -14.033 -10.369 -0.064 1.00 51.53 311 GLU A O 1
#

Sequence (311 aa):
TATKEESGLKDEFRKAIQQHEDQIGIMKPAYAERLLHRLREEGGDAAPIIRWVDGKLALYHSSAEEIVHEEHQKQACYQSSMGNAITSLRLITSLKWEEIYEQLSLLNHILNQDPAGIYSLMDFSSRESYRKKAEALAERYGLDEMQVAVKALECARENRNNSQEKFSHVGYYIVDDGLEQMVDKLCGRKRKIRSKSISSLLYFGFIGIFTLGGWFLFLAGIHTSSEVIGYGEMLLSAVISFLPVWSIAIGIVNWAVTRIYKPFHIPKLELKEGIPEKYRTMVVIPTLLTDVKRVMELVEQMEVFYLANQE